Protein AF-A0A7X8FA82-F1 (afdb_monomer_lite)

Structure (mmCIF, N/CA/C/O backbone):
data_AF-A0A7X8FA82-F1
#
_entry.id   AF-A0A7X8FA82-F1
#
loop_
_atom_site.group_PDB
_atom_site.id
_atom_site.type_symbol
_atom_site.label_atom_id
_atom_site.label_alt_id
_atom_site.label_comp_id
_atom_site.label_asym_id
_atom_site.label_entity_id
_atom_site.label_seq_id
_atom_site.pdbx_PDB_ins_code
_atom_site.Cartn_x
_atom_site.Cartn_y
_atom_site.Cartn_z
_atom_site.occupancy
_atom_site.B_iso_or_equiv
_atom_site.auth_seq_id
_atom_site.auth_comp_id
_atom_site.auth_asym_id
_atom_site.auth_atom_id
_atom_site.pdbx_PDB_model_num
ATOM 1 N N . LEU A 1 1 ? 28.775 3.622 -32.176 1.00 48.75 1 LEU A N 1
ATOM 2 C CA . LEU A 1 1 ? 29.156 3.969 -33.562 1.00 48.75 1 LEU A CA 1
ATOM 3 C C . LEU A 1 1 ? 29.472 5.458 -33.613 1.00 48.75 1 LEU A C 1
ATOM 5 O O . LEU A 1 1 ? 28.551 6.258 -33.546 1.00 48.75 1 LEU A O 1
ATOM 9 N N . TYR A 1 2 ? 30.751 5.828 -33.649 1.00 45.38 2 TYR A N 1
ATOM 10 C CA . TYR A 1 2 ? 31.166 7.223 -33.835 1.00 45.38 2 TYR A CA 1
ATOM 11 C C . TYR A 1 2 ? 31.521 7.438 -35.311 1.00 45.38 2 TYR A C 1
ATOM 13 O O . TYR A 1 2 ? 32.189 6.571 -35.879 1.00 45.38 2 TYR A O 1
ATOM 21 N N . PRO A 1 3 ? 31.089 8.543 -35.945 1.00 54.22 3 PRO A N 1
ATOM 22 C CA . PRO A 1 3 ? 31.453 8.823 -37.327 1.00 54.22 3 PRO A CA 1
ATOM 23 C C . PRO A 1 3 ? 32.970 9.007 -37.424 1.00 54.22 3 PRO A C 1
ATOM 25 O O . PRO A 1 3 ? 33.569 9.756 -36.648 1.00 54.22 3 PRO A O 1
ATOM 28 N N . GLN A 1 4 ? 33.609 8.312 -38.365 1.00 56.59 4 GLN A N 1
ATOM 29 C CA . GLN A 1 4 ? 35.044 8.466 -38.571 1.00 56.59 4 GLN A CA 1
ATOM 30 C C . GLN A 1 4 ? 35.339 9.839 -39.186 1.00 56.59 4 GLN A C 1
ATOM 32 O O . GLN A 1 4 ? 35.008 10.105 -40.338 1.00 56.59 4 GLN A O 1
ATOM 37 N N . LEU A 1 5 ? 36.019 10.701 -38.426 1.00 57.78 5 LEU A N 1
ATOM 38 C CA . LEU A 1 5 ? 36.438 12.053 -38.835 1.00 57.78 5 LEU A CA 1
ATOM 39 C C . LEU A 1 5 ? 37.569 12.058 -39.885 1.00 57.78 5 LEU A C 1
ATOM 41 O O . LEU A 1 5 ? 38.124 13.104 -40.205 1.00 57.78 5 LEU A O 1
ATOM 45 N N . ASN A 1 6 ? 37.914 10.903 -40.456 1.00 57.78 6 ASN A N 1
ATOM 46 C CA . ASN A 1 6 ? 39.062 10.725 -41.348 1.00 57.78 6 ASN A CA 1
ATOM 47 C C . ASN A 1 6 ? 38.827 11.240 -42.790 1.00 57.78 6 ASN A C 1
ATOM 49 O O . ASN A 1 6 ? 39.597 10.944 -43.698 1.00 57.78 6 ASN A O 1
ATOM 53 N N . ARG A 1 7 ? 37.735 11.981 -43.029 1.00 57.31 7 ARG A N 1
ATOM 54 C CA . ARG A 1 7 ? 37.360 12.566 -44.332 1.00 57.31 7 ARG A CA 1
ATOM 55 C C . ARG A 1 7 ? 36.976 14.047 -44.228 1.00 57.31 7 ARG A C 1
ATOM 57 O O . ARG A 1 7 ? 36.065 14.512 -44.910 1.00 57.31 7 ARG A O 1
ATOM 64 N N . ILE A 1 8 ? 37.662 14.799 -43.369 1.00 60.53 8 ILE A N 1
ATOM 65 C CA . ILE A 1 8 ? 37.570 16.264 -43.380 1.00 60.53 8 ILE A CA 1
ATOM 66 C C . ILE A 1 8 ? 38.436 16.767 -44.536 1.00 60.53 8 ILE A C 1
ATOM 68 O O . ILE A 1 8 ? 39.656 16.616 -44.521 1.00 60.53 8 ILE A O 1
ATOM 72 N N . THR A 1 9 ? 37.801 17.337 -45.557 1.00 66.56 9 THR A N 1
ATOM 73 C CA . THR A 1 9 ? 38.512 18.042 -46.631 1.00 66.56 9 THR A CA 1
ATOM 74 C C . THR A 1 9 ? 38.664 19.522 -46.264 1.00 66.56 9 THR A C 1
ATOM 76 O O . THR A 1 9 ? 37.904 20.017 -45.429 1.00 66.56 9 THR A O 1
ATOM 79 N N . PRO A 1 10 ? 39.577 20.276 -46.904 1.00 69.88 10 PRO A N 1
ATOM 80 C CA . PRO A 1 10 ? 39.665 21.731 -46.731 1.00 69.88 10 PRO A CA 1
ATOM 81 C C . PRO A 1 10 ? 38.357 22.482 -47.054 1.00 69.88 10 PRO A C 1
ATOM 83 O O . PRO A 1 10 ? 38.207 23.631 -46.657 1.00 69.88 10 PRO A O 1
ATOM 86 N N . MET A 1 11 ? 37.414 21.831 -47.753 1.00 69.44 11 MET A N 1
ATOM 87 C CA . MET A 1 11 ? 36.071 22.334 -48.081 1.00 69.44 11 MET A CA 1
ATOM 88 C C . MET A 1 11 ? 34.982 21.898 -47.080 1.00 69.44 11 MET A C 1
ATOM 90 O O . MET A 1 11 ? 33.813 22.220 -47.269 1.00 69.44 11 MET A O 1
ATOM 94 N N . GLY A 1 12 ? 35.342 21.175 -46.014 1.00 67.25 12 GLY A N 1
ATOM 95 C CA . GLY A 1 12 ? 34.422 20.693 -44.982 1.00 67.25 12 GLY A CA 1
ATOM 96 C C . GLY A 1 12 ? 34.184 19.180 -45.007 1.00 67.25 12 GLY A C 1
ATOM 97 O O . GLY A 1 12 ? 34.879 18.413 -45.685 1.00 67.25 12 GLY A O 1
ATOM 98 N N . ILE A 1 13 ? 33.209 18.746 -44.204 1.00 65.00 13 ILE A N 1
ATOM 99 C CA . ILE A 1 13 ? 32.760 17.352 -44.112 1.00 65.00 13 ILE A CA 1
ATOM 100 C C . ILE A 1 13 ? 31.863 17.075 -45.321 1.00 65.00 13 ILE A C 1
ATOM 102 O O . ILE A 1 13 ? 30.838 17.732 -45.493 1.00 65.00 13 ILE A O 1
ATOM 106 N N . TYR A 1 14 ? 32.234 16.106 -46.158 1.00 61.16 14 TYR A N 1
ATOM 107 C CA . TYR A 1 14 ? 31.375 15.666 -47.256 1.00 61.16 14 TYR A CA 1
ATOM 108 C C . TYR A 1 14 ? 30.154 14.937 -46.676 1.00 61.16 14 TYR A C 1
ATOM 110 O O . TYR A 1 14 ? 30.284 13.832 -46.148 1.00 61.16 14 TYR A O 1
ATOM 118 N N . SER A 1 15 ? 28.978 15.567 -46.734 1.00 60.03 15 SER A N 1
ATOM 119 C CA . SER A 1 15 ? 27.719 14.935 -46.335 1.00 60.03 15 SER A CA 1
ATOM 120 C C . SER A 1 15 ? 27.250 14.023 -47.465 1.00 60.03 15 SER A C 1
ATOM 122 O O . SER A 1 15 ? 26.844 14.505 -48.519 1.00 60.03 15 SER A O 1
ATOM 124 N N . GLY A 1 16 ? 27.332 12.707 -47.269 1.00 65.31 16 GLY A N 1
ATOM 125 C CA . GLY A 1 16 ? 26.707 11.748 -48.178 1.00 65.31 16 GLY A CA 1
ATOM 126 C C . GLY A 1 16 ? 25.191 11.751 -47.988 1.00 65.31 16 GLY A C 1
ATOM 127 O O . GLY A 1 16 ? 24.714 11.660 -46.859 1.00 65.31 16 GLY A O 1
ATOM 128 N N . GLU A 1 17 ? 24.433 11.849 -49.077 1.00 70.56 17 GLU A N 1
ATOM 129 C CA . GLU A 1 17 ? 22.985 11.645 -49.050 1.00 70.56 17 GLU A CA 1
ATOM 130 C C . GLU A 1 17 ? 22.677 10.166 -49.305 1.00 70.56 17 GLU A C 1
ATOM 132 O O . GLU A 1 17 ? 23.078 9.598 -50.322 1.00 70.56 17 GLU A O 1
ATOM 137 N N . HIS A 1 18 ? 21.964 9.532 -48.374 1.00 78.56 18 HIS A N 1
ATOM 138 C CA . HIS A 1 18 ? 21.494 8.157 -48.512 1.00 78.56 18 HIS A CA 1
ATOM 139 C C . HIS A 1 18 ? 19.967 8.137 -48.488 1.00 78.56 18 HIS A C 1
ATOM 141 O O . HIS A 1 18 ? 19.346 8.518 -47.496 1.00 78.56 18 HIS A O 1
ATOM 147 N N . PHE A 1 19 ? 19.359 7.670 -49.577 1.00 83.31 19 PHE A N 1
ATOM 148 C CA . PHE A 1 19 ? 17.916 7.469 -49.653 1.00 83.31 19 PHE A CA 1
ATOM 149 C C . PHE A 1 19 ? 17.560 6.104 -49.063 1.00 83.31 19 PHE A C 1
ATOM 151 O O . PHE A 1 19 ? 17.996 5.071 -49.569 1.00 83.31 19 PHE A O 1
ATOM 158 N N . LEU A 1 20 ? 16.764 6.102 -47.995 1.00 86.56 20 LEU A N 1
ATOM 159 C CA . LEU A 1 20 ? 16.257 4.894 -47.346 1.00 86.56 20 LEU A CA 1
ATOM 160 C C . LEU A 1 20 ? 14.732 4.891 -47.367 1.00 86.56 20 LEU A C 1
ATOM 162 O O . LEU A 1 20 ? 14.089 5.933 -47.225 1.00 86.56 20 LEU A O 1
ATOM 166 N N . GLN A 1 21 ? 14.150 3.705 -47.511 1.00 88.81 21 GLN A N 1
ATOM 167 C CA . GLN A 1 21 ? 12.708 3.531 -47.418 1.00 88.81 21 GLN A CA 1
ATOM 168 C C . GLN A 1 21 ? 12.287 3.397 -45.951 1.00 88.81 21 GLN A C 1
ATOM 170 O O . GLN A 1 21 ? 12.788 2.542 -45.222 1.00 88.81 21 GLN A O 1
ATOM 175 N N . VAL A 1 22 ? 11.323 4.212 -45.522 1.00 90.12 22 VAL A N 1
ATOM 176 C CA . VAL A 1 22 ? 10.730 4.103 -44.183 1.00 90.12 22 VAL A CA 1
ATOM 177 C C . VAL A 1 22 ? 9.756 2.925 -44.164 1.00 90.12 22 VAL A C 1
ATOM 179 O O . VAL A 1 22 ? 8.731 2.954 -44.841 1.00 90.12 22 VAL A O 1
ATOM 182 N N . VAL A 1 23 ? 10.079 1.888 -43.387 1.00 91.56 23 VAL A N 1
ATOM 183 C CA . VAL A 1 23 ? 9.251 0.670 -43.258 1.00 91.56 23 VAL A CA 1
ATOM 184 C C . VAL A 1 23 ? 8.261 0.769 -42.090 1.00 91.56 23 VAL A C 1
ATOM 186 O O . VAL A 1 23 ? 7.207 0.140 -42.109 1.00 91.56 23 VAL A O 1
ATOM 189 N N . GLY A 1 24 ? 8.564 1.581 -41.075 1.00 89.56 24 GLY A N 1
ATOM 190 C CA . GLY A 1 24 ? 7.706 1.750 -39.908 1.00 89.56 24 GLY A CA 1
ATOM 191 C C . GLY A 1 24 ? 8.182 2.862 -38.982 1.00 89.56 24 GLY A C 1
ATOM 192 O O . GLY A 1 24 ? 9.284 3.386 -39.133 1.00 89.56 24 GLY A O 1
ATOM 193 N N . ILE A 1 25 ? 7.330 3.215 -38.021 1.00 87.00 25 ILE A N 1
ATOM 194 C CA . ILE A 1 25 ? 7.621 4.214 -36.992 1.00 87.00 25 ILE A CA 1
ATOM 195 C C . ILE A 1 25 ? 7.688 3.489 -35.650 1.00 87.00 25 ILE A C 1
ATOM 197 O O . ILE A 1 25 ? 6.717 2.859 -35.232 1.00 87.00 25 ILE A O 1
ATOM 201 N N . TYR A 1 26 ? 8.836 3.585 -34.985 1.00 83.06 26 TYR A N 1
ATOM 202 C CA . TYR A 1 26 ? 9.029 3.093 -33.626 1.00 83.06 26 TYR A CA 1
ATOM 203 C C . TYR A 1 26 ? 8.730 4.209 -32.622 1.00 83.06 26 TYR A C 1
ATOM 205 O O . TYR A 1 26 ? 9.095 5.362 -32.844 1.00 83.06 26 TYR A O 1
ATOM 213 N N . ARG A 1 27 ? 8.054 3.863 -31.526 1.00 77.25 27 ARG A N 1
ATOM 214 C CA . ARG A 1 27 ? 7.837 4.752 -30.383 1.00 77.25 27 ARG A CA 1
ATOM 215 C C . ARG A 1 27 ? 8.161 3.988 -29.114 1.00 77.25 27 ARG A C 1
ATOM 217 O O . ARG A 1 27 ? 7.473 3.020 -28.794 1.00 77.25 27 ARG A O 1
ATOM 224 N N . SER A 1 28 ? 9.199 4.420 -28.408 1.00 69.31 28 SER A N 1
ATOM 225 C CA . SER A 1 28 ? 9.523 3.909 -27.075 1.00 69.31 28 SER A CA 1
ATOM 226 C C . SER A 1 28 ? 8.665 4.555 -25.987 1.00 69.31 28 SER A C 1
ATOM 228 O O . SER A 1 28 ? 8.565 4.012 -24.889 1.00 69.31 28 SER A O 1
ATOM 230 N N . GLY A 1 29 ? 8.051 5.710 -26.279 1.00 63.94 29 GLY A N 1
ATOM 231 C CA . GLY A 1 29 ? 7.353 6.526 -25.283 1.00 63.94 29 GLY A CA 1
ATOM 232 C C . GLY A 1 29 ? 8.292 7.432 -24.483 1.00 63.94 29 GLY A C 1
ATOM 233 O O . GLY A 1 29 ? 7.825 8.189 -23.635 1.00 63.94 29 GLY A O 1
ATOM 234 N N . PHE A 1 30 ? 9.601 7.398 -24.766 1.00 65.81 30 PHE A N 1
ATOM 235 C CA . PHE A 1 30 ? 10.557 8.363 -24.243 1.00 65.81 30 PHE A CA 1
ATOM 236 C C . PHE A 1 30 ? 11.007 9.320 -25.331 1.00 65.81 30 PHE A C 1
ATOM 238 O O . PHE A 1 30 ? 11.733 8.943 -26.250 1.00 65.81 30 PHE A O 1
ATOM 245 N N . TYR A 1 31 ? 10.613 10.580 -25.186 1.00 66.50 31 TYR A N 1
ATOM 246 C CA . TYR A 1 31 ? 10.895 11.610 -26.175 1.00 66.50 31 TYR A CA 1
ATOM 247 C C . TYR A 1 31 ? 12.392 11.767 -26.479 1.00 66.50 31 TYR A C 1
ATOM 249 O O . TYR A 1 31 ? 12.757 11.928 -27.642 1.00 66.50 31 TYR A O 1
ATOM 257 N N . GLU A 1 32 ? 13.273 11.678 -25.476 1.00 68.50 32 GLU A N 1
ATOM 258 C CA . GLU A 1 32 ? 14.714 11.827 -25.728 1.00 68.50 32 GLU A CA 1
ATOM 259 C C . GLU A 1 32 ? 15.294 10.653 -26.534 1.00 68.50 32 GLU A C 1
ATOM 261 O O . GLU A 1 32 ? 16.175 10.881 -27.362 1.00 68.50 32 GLU A O 1
ATOM 266 N N . TYR A 1 33 ? 14.779 9.425 -26.361 1.00 70.50 33 TYR A N 1
ATOM 267 C CA . TYR A 1 33 ? 15.170 8.288 -27.207 1.00 70.50 33 TYR A CA 1
ATOM 268 C C . TYR A 1 33 ? 14.541 8.414 -28.601 1.00 70.50 33 TYR A C 1
ATOM 270 O O . TYR A 1 33 ? 15.242 8.286 -29.601 1.00 70.50 33 TYR A O 1
ATOM 278 N N . ASP A 1 34 ? 13.247 8.729 -28.689 1.00 78.19 34 ASP A N 1
ATOM 279 C CA . ASP A 1 34 ? 12.510 8.755 -29.960 1.00 78.19 34 ASP A CA 1
ATOM 280 C C . ASP A 1 34 ? 12.964 9.893 -30.894 1.00 78.19 34 ASP A C 1
ATOM 282 O O . ASP A 1 34 ? 12.873 9.760 -32.113 1.00 78.19 34 ASP A O 1
ATOM 286 N N . ARG A 1 35 ? 13.491 11.006 -30.360 1.00 80.38 35 ARG A N 1
ATOM 287 C CA . ARG A 1 35 ? 13.935 12.155 -31.173 1.00 80.38 35 ARG A CA 1
ATOM 288 C C . ARG A 1 35 ? 15.213 11.889 -31.971 1.00 80.38 35 ARG A C 1
ATOM 290 O O . ARG A 1 35 ? 15.415 12.520 -33.005 1.00 80.38 35 ARG A O 1
ATOM 297 N N . GLY A 1 36 ? 16.091 11.018 -31.474 1.00 80.19 36 GLY A N 1
ATOM 298 C CA . GLY A 1 36 ? 17.427 10.798 -32.041 1.00 80.19 36 GLY A CA 1
ATOM 299 C C . GLY A 1 36 ? 17.678 9.390 -32.576 1.00 80.19 36 GLY A C 1
ATOM 300 O O . GLY A 1 36 ? 18.763 9.133 -33.097 1.00 80.19 36 GLY A O 1
ATOM 301 N N . LEU A 1 37 ? 16.722 8.470 -32.432 1.00 83.69 37 LEU A N 1
ATOM 302 C CA . LEU A 1 37 ? 16.923 7.063 -32.758 1.00 83.69 37 LEU A CA 1
ATOM 303 C C . LEU A 1 37 ? 16.438 6.732 -34.172 1.00 83.69 37 LEU A C 1
ATOM 305 O O . LEU A 1 37 ? 15.267 6.890 -34.506 1.00 83.69 37 LEU A O 1
ATOM 309 N N . ILE A 1 38 ? 17.345 6.184 -34.978 1.00 86.00 38 ILE A N 1
ATOM 310 C CA . ILE A 1 38 ? 17.036 5.563 -36.267 1.00 86.00 38 ILE A CA 1
ATOM 311 C C . ILE A 1 38 ? 17.404 4.086 -36.154 1.00 86.00 38 ILE A C 1
ATOM 313 O O . ILE A 1 38 ? 18.526 3.749 -35.779 1.00 86.00 38 ILE A O 1
ATOM 317 N N . ILE A 1 39 ? 16.457 3.204 -36.474 1.00 87.44 39 ILE A N 1
ATOM 318 C CA . ILE A 1 39 ? 16.656 1.752 -36.461 1.00 87.44 39 ILE A CA 1
ATOM 319 C C . ILE A 1 39 ? 16.646 1.270 -37.908 1.00 87.44 39 ILE A C 1
ATOM 321 O O . ILE A 1 39 ? 15.698 1.528 -38.647 1.00 87.44 39 ILE A O 1
ATOM 325 N N . GLY A 1 40 ? 17.702 0.572 -38.309 1.00 88.12 40 GLY A N 1
ATOM 326 C CA . GLY A 1 40 ? 17.866 0.048 -39.660 1.00 88.12 40 GLY A CA 1
ATOM 327 C C . GLY A 1 40 ? 18.637 -1.263 -39.657 1.00 88.12 40 GLY A C 1
ATOM 328 O O . GLY A 1 40 ? 18.976 -1.802 -38.600 1.00 88.12 40 GLY A O 1
ATOM 329 N N . THR A 1 41 ? 18.917 -1.789 -40.846 1.00 88.19 41 THR A N 1
ATOM 330 C CA . THR A 1 41 ? 19.759 -2.980 -40.958 1.00 88.19 41 THR A CA 1
ATOM 331 C C . THR A 1 41 ? 21.215 -2.637 -40.646 1.00 88.19 41 THR A C 1
ATOM 333 O O . THR A 1 41 ? 21.668 -1.505 -40.830 1.00 88.19 41 THR A O 1
ATOM 336 N N . LEU A 1 42 ? 21.977 -3.633 -40.188 1.00 84.62 42 LEU A N 1
ATOM 337 C CA . LEU A 1 42 ? 23.406 -3.465 -39.922 1.00 84.62 42 LEU A CA 1
ATOM 338 C C . LEU A 1 42 ? 24.171 -3.035 -41.183 1.00 84.62 42 LEU A C 1
ATOM 340 O O . LEU A 1 42 ? 25.103 -2.238 -41.098 1.00 84.62 42 LEU A O 1
ATOM 344 N N . THR A 1 43 ? 23.754 -3.538 -42.346 1.00 84.06 43 THR A N 1
ATOM 345 C CA . THR A 1 43 ? 24.333 -3.195 -43.647 1.00 84.06 43 THR A CA 1
ATOM 346 C C . THR A 1 43 ? 24.127 -1.717 -43.972 1.00 84.06 43 THR A C 1
ATOM 348 O O . THR A 1 43 ? 25.089 -1.028 -44.308 1.00 84.06 43 THR A O 1
ATOM 351 N N . ASP A 1 44 ? 22.907 -1.201 -43.796 1.00 86.44 44 ASP A N 1
ATOM 352 C CA . ASP A 1 44 ? 22.604 0.215 -44.043 1.00 86.44 44 ASP A CA 1
ATOM 353 C C . ASP A 1 44 ? 23.354 1.119 -43.062 1.00 86.44 44 ASP A C 1
ATOM 355 O O . ASP A 1 44 ? 23.966 2.107 -43.465 1.00 86.44 44 ASP A O 1
ATOM 359 N N . ALA A 1 45 ? 23.387 0.745 -41.779 1.00 84.00 45 ALA A N 1
ATOM 360 C CA . ALA A 1 45 ? 24.117 1.489 -40.757 1.00 84.00 45 ALA A CA 1
ATOM 361 C C . ALA A 1 45 ? 25.621 1.573 -41.071 1.00 84.00 45 ALA A C 1
ATOM 363 O O . ALA A 1 45 ? 26.215 2.643 -40.936 1.00 84.00 45 ALA A O 1
ATOM 364 N N . ARG A 1 46 ? 26.241 0.478 -41.535 1.00 82.25 46 ARG A N 1
ATOM 365 C CA . ARG A 1 46 ? 27.657 0.462 -41.951 1.00 82.25 46 ARG A CA 1
ATOM 366 C C . ARG A 1 46 ? 27.923 1.384 -43.136 1.00 82.25 46 ARG A C 1
ATOM 368 O O . ARG A 1 46 ? 28.918 2.108 -43.110 1.00 82.25 46 ARG A O 1
ATOM 375 N N . ASN A 1 47 ? 27.029 1.388 -44.126 1.00 81.19 47 ASN A N 1
ATOM 376 C CA . ASN A 1 47 ? 27.144 2.246 -45.305 1.00 81.19 47 ASN A CA 1
ATOM 377 C C . ASN A 1 47 ? 27.056 3.733 -44.934 1.00 81.19 47 ASN A C 1
ATOM 379 O O . ASN A 1 47 ? 27.898 4.512 -45.369 1.00 81.19 47 ASN A O 1
ATOM 383 N N . ILE A 1 48 ? 26.093 4.110 -44.085 1.00 80.69 48 ILE A N 1
ATOM 384 C CA . ILE A 1 48 ? 25.882 5.502 -43.646 1.00 80.69 48 ILE A CA 1
ATOM 385 C C . ILE A 1 48 ? 27.044 6.007 -42.782 1.00 80.69 48 ILE A C 1
ATOM 387 O O . ILE A 1 48 ? 27.450 7.162 -42.880 1.00 80.69 48 ILE A O 1
ATOM 391 N N . LEU A 1 49 ? 27.575 5.149 -41.908 1.00 77.31 49 LEU A N 1
ATOM 392 C CA . LEU A 1 49 ? 28.617 5.515 -40.942 1.00 77.31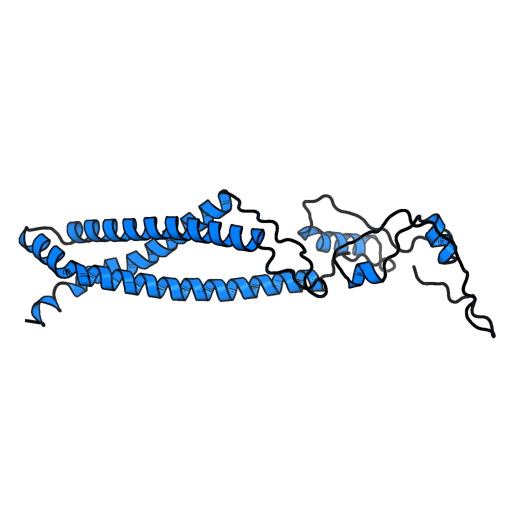 49 LEU A CA 1
ATOM 393 C C . LEU A 1 49 ? 30.035 5.271 -41.467 1.00 77.31 49 LEU A C 1
ATOM 395 O O . LEU A 1 49 ? 30.996 5.457 -40.717 1.00 77.31 49 LEU A O 1
ATOM 399 N N . PHE A 1 50 ? 30.171 4.839 -42.726 1.00 75.56 50 PHE A N 1
ATOM 400 C CA . PHE A 1 50 ? 31.442 4.536 -43.390 1.00 75.56 50 PHE A CA 1
ATOM 401 C C . PHE A 1 50 ? 32.386 3.689 -42.517 1.00 75.56 50 PHE A C 1
ATOM 403 O O . PHE A 1 50 ? 33.576 3.977 -42.399 1.00 75.56 50 PHE A O 1
ATOM 410 N N . THR A 1 51 ? 31.840 2.674 -41.843 1.00 70.12 51 THR A N 1
ATOM 411 C CA . THR A 1 51 ? 32.575 1.835 -40.883 1.00 70.12 51 THR A CA 1
ATOM 412 C C . THR A 1 51 ? 32.845 0.449 -41.478 1.00 70.12 51 THR A C 1
ATOM 414 O O . THR A 1 51 ? 31.995 -0.104 -42.170 1.00 70.12 51 THR A O 1
ATOM 417 N N . ASN A 1 52 ? 34.028 -0.114 -41.199 1.00 71.31 52 ASN A N 1
ATOM 418 C CA . ASN A 1 52 ? 34.414 -1.480 -41.595 1.00 71.31 52 ASN A CA 1
ATOM 419 C C . ASN A 1 52 ? 33.590 -2.551 -40.838 1.00 71.31 52 ASN A C 1
ATOM 421 O O . ASN A 1 52 ? 32.751 -2.214 -40.008 1.00 71.31 52 ASN A O 1
ATOM 425 N N . ASP A 1 53 ? 33.855 -3.845 -41.061 1.00 73.00 53 ASP A N 1
ATOM 426 C CA . ASP A 1 53 ? 33.174 -4.999 -40.423 1.00 73.00 53 ASP A CA 1
ATOM 427 C C . ASP A 1 53 ? 33.354 -5.132 -38.885 1.00 73.00 53 ASP A C 1
ATOM 429 O O . ASP A 1 53 ? 33.223 -6.212 -38.310 1.00 73.00 53 ASP A O 1
ATOM 433 N N . LEU A 1 54 ? 33.626 -4.031 -38.186 1.00 72.81 54 LEU A N 1
ATOM 434 C CA . LEU A 1 54 ? 33.759 -3.956 -36.736 1.00 72.81 54 LEU A CA 1
ATOM 435 C C . LEU A 1 54 ? 32.409 -3.644 -36.072 1.00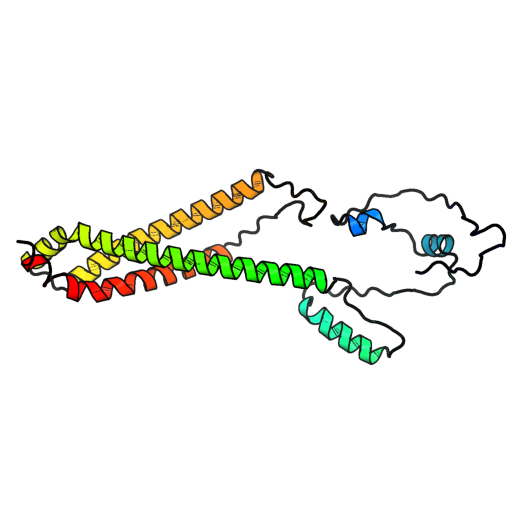 72.81 54 LEU A C 1
ATOM 437 O O . LEU A 1 54 ? 31.606 -2.851 -36.568 1.00 72.81 54 LEU A O 1
ATOM 441 N N . TYR A 1 55 ? 32.176 -4.246 -34.907 1.00 77.19 55 TYR A N 1
ATOM 442 C CA . TYR A 1 55 ? 30.990 -4.014 -34.083 1.00 77.19 55 TYR A CA 1
ATOM 443 C C . TYR A 1 55 ? 31.321 -3.018 -32.967 1.00 77.19 55 TYR A C 1
ATOM 445 O O . TYR A 1 55 ? 32.366 -3.124 -32.335 1.00 77.19 55 TYR A O 1
ATOM 453 N N . SER A 1 56 ? 30.439 -2.044 -32.719 1.00 77.00 56 SER A N 1
ATOM 454 C CA . SER A 1 56 ? 30.637 -1.067 -31.632 1.00 77.00 56 SER A CA 1
ATOM 455 C C . SER A 1 56 ? 30.195 -1.582 -30.263 1.00 77.00 56 SER A C 1
ATOM 457 O O . SER A 1 56 ? 30.800 -1.232 -29.258 1.00 77.00 56 SER A O 1
ATOM 459 N N . SER A 1 57 ? 29.111 -2.353 -30.214 1.00 78.00 57 SER A N 1
ATOM 460 C CA . SER A 1 57 ? 28.531 -2.867 -28.977 1.00 78.00 57 SER A CA 1
ATOM 461 C C . SER A 1 57 ? 27.773 -4.159 -29.254 1.00 78.00 57 SER A C 1
ATOM 463 O O . SER A 1 57 ? 27.277 -4.382 -30.361 1.00 78.00 57 SER A O 1
ATOM 465 N N . VAL A 1 58 ? 27.693 -5.011 -28.236 1.00 81.38 58 VAL A N 1
ATOM 466 C CA . VAL A 1 58 ? 26.868 -6.219 -28.235 1.00 81.38 58 VAL A CA 1
ATOM 467 C C . VAL A 1 58 ? 25.890 -6.088 -27.081 1.00 81.38 58 VAL A C 1
ATOM 469 O O . VAL A 1 58 ? 26.298 -5.951 -25.929 1.00 81.38 58 VAL A O 1
ATOM 472 N N . GLU A 1 59 ? 24.599 -6.119 -27.390 1.00 83.12 59 GLU A N 1
ATOM 473 C CA . GLU A 1 59 ? 23.551 -6.092 -26.376 1.00 83.12 59 GLU A CA 1
ATOM 474 C C . GLU A 1 59 ? 23.122 -7.515 -26.032 1.00 83.12 59 GLU A C 1
ATOM 476 O O . GLU A 1 59 ? 22.699 -8.288 -26.893 1.00 83.12 59 GLU A O 1
ATOM 481 N N . VAL A 1 60 ? 23.219 -7.862 -24.750 1.00 80.06 60 VAL A N 1
ATOM 482 C CA . VAL A 1 60 ? 22.780 -9.158 -24.235 1.00 80.06 60 VAL A CA 1
ATOM 483 C C . VAL A 1 60 ? 21.509 -8.951 -23.430 1.00 80.06 60 VAL A C 1
ATOM 485 O O . VAL A 1 60 ? 21.512 -8.338 -22.364 1.00 80.06 60 VAL A O 1
ATOM 488 N N . ARG A 1 61 ? 20.401 -9.494 -23.935 1.00 80.38 61 ARG A N 1
ATOM 489 C CA . ARG A 1 61 ? 19.119 -9.462 -23.234 1.00 80.38 61 ARG A CA 1
ATOM 490 C C . ARG A 1 61 ? 18.995 -10.664 -22.302 1.00 80.38 61 ARG A C 1
ATOM 492 O O . ARG A 1 61 ? 18.970 -11.807 -22.754 1.00 80.38 61 ARG A O 1
ATOM 499 N N . LEU A 1 62 ? 18.856 -10.406 -21.005 1.00 77.06 62 LEU A N 1
ATOM 500 C CA . LEU A 1 62 ? 18.559 -11.449 -20.022 1.00 77.06 62 LEU A CA 1
ATOM 501 C C . LEU A 1 62 ? 17.097 -11.914 -20.137 1.00 77.06 62 LEU A C 1
ATOM 503 O O . LEU A 1 62 ? 16.199 -11.130 -20.457 1.00 77.06 62 LEU A O 1
ATOM 507 N N . LYS A 1 63 ? 16.843 -13.196 -19.848 1.00 79.44 63 LYS A N 1
ATOM 508 C CA . LYS A 1 63 ? 15.475 -13.716 -19.686 1.00 79.44 63 LYS A CA 1
ATOM 509 C C . LYS A 1 63 ? 14.838 -13.133 -18.414 1.00 79.44 63 LYS A C 1
ATOM 511 O O . LYS A 1 63 ? 15.515 -12.902 -17.420 1.00 79.44 63 LYS A O 1
ATOM 516 N N . SER A 1 64 ? 13.525 -12.909 -18.480 1.00 61.22 64 SER A N 1
ATOM 517 C CA . SER A 1 64 ? 12.718 -11.929 -17.725 1.00 61.22 64 SER A CA 1
ATOM 518 C C . SER A 1 64 ? 12.768 -11.904 -16.180 1.00 61.22 64 SER A C 1
ATOM 520 O O . SER A 1 64 ? 12.111 -11.045 -15.601 1.00 61.22 64 SER A O 1
ATOM 522 N N . ASN A 1 65 ? 13.515 -12.771 -15.491 1.00 63.47 65 ASN A N 1
ATOM 523 C CA . ASN A 1 65 ? 13.435 -12.906 -14.025 1.00 63.47 65 ASN A CA 1
ATOM 524 C C . ASN A 1 65 ? 14.670 -12.415 -13.248 1.00 63.47 65 ASN A C 1
ATOM 526 O O . ASN A 1 65 ? 14.702 -12.561 -12.032 1.00 63.47 65 ASN A O 1
ATOM 530 N N . SER A 1 66 ? 15.664 -11.821 -13.912 1.00 64.38 66 SER A N 1
ATOM 531 C CA . SER A 1 66 ? 16.967 -11.515 -13.294 1.00 64.38 66 SER A CA 1
ATOM 532 C C . SER A 1 66 ? 17.367 -10.042 -13.427 1.00 64.38 66 SER A C 1
ATOM 534 O O . SER A 1 66 ? 18.524 -9.737 -13.693 1.00 64.38 66 SER A O 1
ATOM 536 N N . ILE A 1 67 ? 16.413 -9.110 -13.287 1.00 65.75 67 ILE A N 1
ATOM 537 C CA . ILE A 1 67 ? 16.685 -7.660 -13.392 1.00 65.75 67 ILE A CA 1
ATOM 538 C C . ILE A 1 67 ? 17.626 -7.197 -12.269 1.00 65.75 67 ILE A C 1
ATOM 540 O O . ILE A 1 67 ? 18.538 -6.410 -12.509 1.00 65.75 67 ILE A O 1
ATOM 544 N N . GLU A 1 68 ? 17.444 -7.720 -11.056 1.00 67.50 68 GLU A N 1
ATOM 545 C CA . GLU A 1 68 ? 18.290 -7.396 -9.898 1.00 67.50 68 GLU A CA 1
ATOM 546 C C . GLU A 1 68 ? 19.723 -7.928 -10.061 1.00 67.50 68 GLU A C 1
ATOM 548 O O . GLU A 1 68 ? 20.680 -7.309 -9.593 1.00 67.50 68 GLU A O 1
ATOM 553 N N . ASP A 1 69 ? 19.892 -9.018 -10.814 1.00 72.00 69 ASP A N 1
ATOM 554 C CA . ASP A 1 69 ? 21.198 -9.617 -11.084 1.00 72.00 69 ASP A CA 1
ATOM 555 C C . ASP A 1 69 ? 21.964 -8.913 -12.209 1.00 72.00 69 ASP A C 1
ATOM 557 O O . ASP A 1 69 ? 23.157 -9.170 -12.367 1.00 72.00 69 ASP A O 1
ATOM 561 N N . VAL A 1 70 ? 21.332 -8.015 -12.981 1.00 75.56 70 VAL A N 1
ATOM 562 C CA . VAL A 1 70 ? 21.969 -7.345 -14.133 1.00 75.56 70 VAL A CA 1
ATOM 563 C C . VAL A 1 70 ? 23.261 -6.655 -13.707 1.00 75.56 70 VAL A C 1
ATOM 565 O O . VAL A 1 70 ? 24.287 -6.828 -14.356 1.00 75.56 70 VAL A O 1
ATOM 568 N N . SER A 1 71 ? 23.241 -5.912 -12.598 1.00 74.75 71 SER A N 1
ATOM 569 C CA . SER A 1 71 ? 24.417 -5.188 -12.101 1.00 74.75 71 SER A CA 1
ATOM 570 C C . SER A 1 71 ? 25.536 -6.136 -11.663 1.00 74.75 71 SER A C 1
ATOM 572 O O . SER A 1 71 ? 26.714 -5.871 -11.902 1.00 74.75 71 SER A O 1
ATOM 574 N N . LYS A 1 72 ? 25.175 -7.271 -11.053 1.00 78.88 72 LYS A N 1
ATOM 575 C CA . LYS A 1 72 ? 26.126 -8.291 -10.597 1.00 78.88 72 LYS A CA 1
ATOM 576 C C . LYS A 1 72 ? 26.751 -9.035 -11.775 1.00 78.88 72 LYS A C 1
ATOM 578 O O . LYS A 1 72 ? 27.962 -9.241 -11.794 1.00 78.88 72 LYS A O 1
ATOM 583 N N . LEU A 1 73 ? 25.939 -9.397 -12.764 1.00 79.50 73 LEU A N 1
ATOM 584 C CA . LEU A 1 73 ? 26.386 -10.027 -14.002 1.00 79.50 73 LEU A CA 1
ATOM 585 C C . LEU A 1 73 ? 27.250 -9.067 -14.818 1.00 79.50 73 LEU A C 1
ATOM 587 O O . LEU A 1 73 ? 28.316 -9.466 -15.268 1.00 79.50 73 LEU A O 1
ATOM 591 N N . ALA A 1 74 ? 26.854 -7.799 -14.948 1.00 78.75 74 ALA A N 1
ATOM 592 C CA . ALA A 1 74 ? 27.650 -6.779 -15.628 1.00 78.75 74 ALA A CA 1
ATOM 593 C C . ALA A 1 74 ? 29.048 -6.658 -15.008 1.00 78.75 74 ALA A C 1
ATOM 595 O O . ALA A 1 74 ? 30.042 -6.662 -15.729 1.00 78.75 74 ALA A O 1
ATOM 596 N N . TYR A 1 75 ? 29.131 -6.656 -13.673 1.00 81.50 75 TYR A N 1
ATOM 597 C CA . TYR A 1 75 ? 30.409 -6.669 -12.967 1.00 81.50 75 TYR A CA 1
ATOM 598 C C . TYR A 1 75 ? 31.221 -7.946 -13.245 1.00 81.50 75 TYR A C 1
ATOM 600 O O . TYR A 1 75 ? 32.393 -7.862 -13.604 1.00 81.50 75 TYR A O 1
ATOM 608 N N . GLN A 1 76 ? 30.609 -9.130 -13.154 1.00 83.00 76 GLN A N 1
ATOM 609 C CA . GLN A 1 76 ? 31.295 -10.399 -13.442 1.00 83.00 76 GLN A CA 1
ATOM 610 C C . GLN A 1 76 ? 31.829 -10.474 -14.878 1.00 83.00 76 GLN A C 1
ATOM 612 O O . GLN A 1 76 ? 32.973 -10.874 -15.086 1.00 83.00 76 GLN A O 1
ATOM 617 N N . TYR A 1 77 ? 31.034 -10.052 -15.860 1.00 82.12 77 TYR A N 1
ATOM 618 C CA . TYR A 1 77 ? 31.460 -10.002 -17.255 1.00 82.12 77 TYR A CA 1
ATOM 619 C C . TYR A 1 77 ? 32.550 -8.948 -17.471 1.00 82.12 77 TYR A C 1
ATOM 621 O O . TYR A 1 77 ? 33.526 -9.242 -18.151 1.00 82.12 77 TYR A O 1
ATOM 629 N N . SER A 1 78 ? 32.466 -7.777 -16.831 1.00 81.75 78 SER A N 1
ATOM 630 C CA . SER A 1 78 ? 33.539 -6.772 -16.908 1.00 81.75 78 SER A CA 1
ATOM 631 C C . SER A 1 78 ? 34.889 -7.310 -16.415 1.00 81.75 78 SER A C 1
ATOM 633 O O . SER A 1 78 ? 35.922 -7.010 -17.004 1.00 81.75 78 SER A O 1
ATOM 635 N N . LEU A 1 79 ? 34.886 -8.176 -15.393 1.00 82.50 79 LEU A N 1
ATOM 636 C CA . LEU A 1 79 ? 36.103 -8.806 -14.876 1.00 82.50 79 LEU A CA 1
ATOM 637 C C . LEU A 1 79 ? 36.680 -9.858 -15.843 1.00 82.50 79 LEU A C 1
ATOM 639 O O . LEU A 1 79 ? 37.894 -10.003 -15.936 1.00 82.50 79 LEU A O 1
ATOM 643 N N . LEU A 1 80 ? 35.816 -10.585 -16.560 1.00 83.31 80 LEU A N 1
ATOM 644 C CA . LEU A 1 80 ? 36.198 -11.639 -17.511 1.00 83.31 80 LEU A CA 1
ATOM 645 C C . LEU A 1 80 ? 36.685 -11.093 -18.861 1.00 83.31 80 LEU A C 1
ATOM 647 O O . LEU A 1 80 ? 37.567 -11.686 -19.474 1.00 83.31 80 LEU A O 1
ATOM 651 N N . LEU A 1 81 ? 36.092 -9.995 -19.336 1.00 81.81 81 LEU A N 1
ATOM 652 C CA . LEU A 1 81 ? 36.358 -9.407 -20.656 1.00 81.81 81 LEU A CA 1
ATOM 653 C C . LEU A 1 81 ? 37.548 -8.429 -20.665 1.00 81.81 81 LEU A C 1
ATOM 655 O O . LEU A 1 81 ? 38.021 -8.060 -21.737 1.00 81.81 81 LEU A O 1
ATOM 659 N N . GLY A 1 82 ? 38.070 -8.058 -19.491 1.00 78.31 82 GLY A N 1
ATOM 660 C CA . GLY A 1 82 ? 39.234 -7.183 -19.351 1.00 78.31 82 GLY A CA 1
ATOM 661 C C . GLY A 1 82 ? 38.919 -5.684 -19.504 1.00 78.31 82 GLY A C 1
ATOM 662 O O . GLY A 1 82 ? 37.784 -5.300 -19.776 1.00 78.31 82 GLY A O 1
ATOM 663 N N . PRO A 1 83 ? 39.924 -4.805 -19.318 1.00 72.94 83 PRO A N 1
ATOM 664 C CA . PRO A 1 83 ? 39.734 -3.351 -19.245 1.00 72.94 83 PRO A CA 1
ATOM 665 C C . PRO A 1 83 ? 39.400 -2.674 -20.585 1.00 72.94 83 PRO A C 1
ATOM 667 O O . PRO A 1 83 ? 39.017 -1.507 -20.589 1.00 72.94 83 PRO A O 1
ATOM 670 N N . GLU A 1 84 ? 39.542 -3.373 -21.715 1.00 71.56 84 GLU A N 1
ATOM 671 C CA . GLU A 1 84 ? 39.246 -2.829 -23.050 1.00 71.56 84 GLU A CA 1
ATOM 672 C C . GLU A 1 84 ? 37.742 -2.778 -23.361 1.00 71.56 84 GLU A C 1
ATOM 674 O O . GLU A 1 84 ? 37.316 -2.022 -24.235 1.00 71.56 84 GLU A O 1
ATOM 679 N N . LEU A 1 85 ? 36.925 -3.559 -22.646 1.00 70.19 85 LEU A N 1
ATOM 680 C CA . LEU A 1 85 ? 35.490 -3.683 -22.888 1.00 70.19 85 LEU A CA 1
ATOM 681 C C . LEU A 1 85 ? 34.695 -3.206 -21.673 1.00 70.19 85 LEU A C 1
ATOM 683 O O . LEU A 1 85 ? 34.788 -3.754 -20.576 1.00 70.19 85 LEU A O 1
ATOM 687 N N . THR A 1 86 ? 33.862 -2.186 -21.875 1.00 71.75 86 THR A N 1
ATOM 688 C CA . THR A 1 86 ? 32.986 -1.654 -20.832 1.00 71.75 86 THR A CA 1
ATOM 689 C C 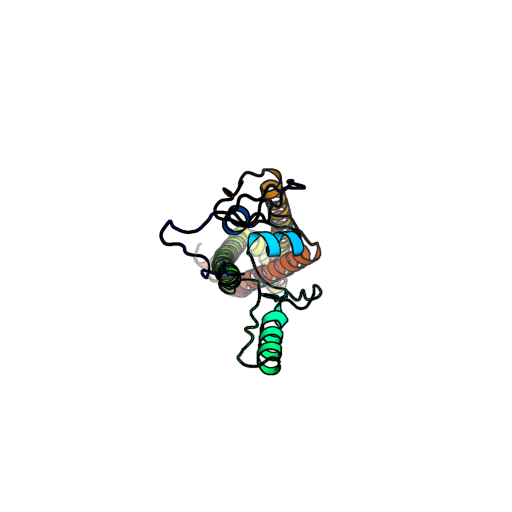. THR A 1 86 ? 31.635 -2.357 -20.864 1.00 71.75 86 THR A C 1
ATOM 691 O O . THR A 1 86 ? 30.826 -2.181 -21.773 1.00 71.75 86 THR A O 1
ATOM 694 N N . VAL A 1 87 ? 31.369 -3.162 -19.837 1.00 76.62 87 VAL A N 1
ATOM 695 C CA . VAL A 1 87 ? 30.053 -3.770 -19.625 1.00 76.62 87 VAL A CA 1
ATOM 696 C C . VAL A 1 87 ? 29.249 -2.858 -18.707 1.00 76.62 87 VAL A C 1
ATOM 698 O O . VAL A 1 87 ? 29.611 -2.666 -17.547 1.00 76.62 87 VAL A O 1
ATOM 701 N N . TYR A 1 88 ? 28.157 -2.292 -19.215 1.00 71.06 88 TYR A N 1
ATOM 702 C CA . TYR A 1 88 ? 27.249 -1.458 -18.432 1.00 71.06 88 TYR A CA 1
ATOM 703 C C . TYR A 1 88 ? 25.793 -1.892 -18.642 1.00 71.06 88 TYR A C 1
ATOM 705 O O . TYR A 1 88 ? 25.426 -2.328 -19.735 1.00 71.06 88 TYR A O 1
ATOM 713 N N . PRO A 1 89 ? 24.944 -1.801 -17.604 1.00 69.88 89 PRO A N 1
ATOM 714 C CA . PRO A 1 89 ? 23.516 -2.030 -17.758 1.00 69.88 89 PRO A CA 1
ATOM 715 C C . PRO A 1 89 ? 22.907 -0.954 -18.666 1.00 69.88 89 PRO A C 1
ATOM 717 O O . PRO A 1 89 ? 23.102 0.238 -18.438 1.00 69.88 89 PRO A O 1
ATOM 720 N N . THR A 1 90 ? 22.137 -1.369 -19.674 1.00 63.72 90 THR A N 1
ATOM 721 C CA . THR A 1 90 ? 21.499 -0.458 -20.644 1.00 63.72 90 THR A CA 1
ATOM 722 C C . THR A 1 90 ? 20.425 0.428 -20.005 1.00 63.72 90 THR A C 1
ATOM 724 O O . THR A 1 90 ? 20.113 1.502 -20.513 1.00 63.72 90 THR A O 1
ATOM 727 N N . VAL A 1 91 ? 19.859 0.006 -18.870 1.00 64.25 91 VAL A N 1
ATOM 728 C CA . VAL A 1 91 ? 18.952 0.849 -18.085 1.00 64.25 91 VAL A CA 1
ATOM 729 C C . VAL A 1 91 ? 19.798 1.787 -17.236 1.00 64.25 91 VAL A C 1
ATOM 731 O O . VAL A 1 91 ? 20.565 1.329 -16.386 1.00 64.25 91 VAL A O 1
ATOM 734 N N . SER A 1 92 ? 19.660 3.096 -17.458 1.00 62.16 92 SER A N 1
ATOM 735 C CA . SER A 1 92 ? 20.415 4.080 -16.693 1.00 62.16 92 SER A CA 1
ATOM 736 C C . SER A 1 92 ? 20.106 3.925 -15.205 1.00 62.16 92 SER A C 1
ATOM 738 O O . SER A 1 92 ? 18.956 3.939 -14.752 1.00 62.16 92 SER A O 1
ATOM 740 N N . THR A 1 93 ? 21.168 3.754 -14.423 1.00 62.22 93 THR A N 1
ATOM 741 C CA . THR A 1 93 ? 21.085 3.665 -12.964 1.00 62.22 93 THR A CA 1
ATOM 742 C C . THR A 1 93 ? 20.404 4.899 -12.380 1.00 62.22 93 THR A C 1
ATOM 744 O O . THR A 1 93 ? 19.684 4.772 -11.396 1.00 62.22 93 THR A O 1
ATOM 747 N N . SER A 1 94 ? 20.543 6.062 -13.026 1.00 65.25 94 SER A N 1
ATOM 748 C CA . SER A 1 94 ? 19.857 7.301 -12.662 1.00 65.25 94 SER A CA 1
ATOM 749 C C . SER A 1 94 ? 18.332 7.182 -12.731 1.00 65.25 94 SER A C 1
ATOM 751 O O . SER A 1 94 ? 17.674 7.525 -11.754 1.00 65.25 94 SER A O 1
ATOM 753 N N . LEU A 1 95 ? 17.752 6.629 -13.805 1.00 66.31 95 LEU A N 1
ATOM 754 C CA . LEU A 1 95 ? 16.295 6.460 -13.913 1.00 66.31 95 LEU A CA 1
ATOM 755 C C . LEU A 1 95 ? 15.756 5.479 -12.861 1.00 66.31 95 LEU A C 1
ATOM 757 O O . LEU A 1 95 ? 14.746 5.755 -12.208 1.00 66.31 95 LEU A O 1
ATOM 761 N N . LEU A 1 96 ? 16.451 4.358 -12.639 1.00 67.50 96 LEU A N 1
ATOM 762 C CA . LEU A 1 96 ? 16.068 3.380 -11.610 1.00 67.50 96 LEU A CA 1
ATOM 763 C C . LEU A 1 96 ? 16.188 3.956 -10.191 1.00 67.50 96 LEU A C 1
ATOM 765 O O . LEU A 1 96 ? 15.330 3.703 -9.338 1.00 67.50 96 LEU A O 1
ATOM 769 N N . GLN A 1 97 ? 17.221 4.760 -9.935 1.00 70.81 97 GLN A N 1
ATOM 770 C CA . GLN A 1 97 ? 17.394 5.474 -8.672 1.00 70.81 97 GLN A CA 1
ATOM 771 C C . GLN A 1 97 ? 16.279 6.500 -8.456 1.00 70.81 97 GLN A C 1
ATOM 773 O O . GLN A 1 97 ? 15.715 6.537 -7.364 1.00 70.81 97 GLN A O 1
ATOM 778 N N . THR A 1 98 ? 15.889 7.267 -9.480 1.00 75.56 98 THR A N 1
ATOM 779 C CA . THR A 1 98 ? 14.775 8.225 -9.388 1.00 75.56 98 THR A CA 1
ATOM 780 C C . THR A 1 98 ? 13.464 7.534 -9.020 1.00 75.56 98 THR A C 1
ATOM 782 O O . THR A 1 98 ? 12.785 7.975 -8.092 1.00 75.56 98 THR A O 1
ATOM 785 N N . ILE A 1 99 ? 13.133 6.411 -9.668 1.00 76.81 99 ILE A N 1
ATOM 786 C CA . ILE A 1 99 ? 11.921 5.635 -9.349 1.00 76.81 99 ILE A CA 1
ATOM 787 C C . ILE A 1 99 ? 11.975 5.113 -7.908 1.00 76.81 99 ILE A C 1
ATOM 789 O O . ILE A 1 99 ? 10.984 5.166 -7.178 1.00 76.81 99 ILE A O 1
ATOM 793 N N . THR A 1 100 ? 13.134 4.620 -7.471 1.00 75.00 100 THR A N 1
ATOM 794 C CA . THR A 1 100 ? 13.303 4.096 -6.109 1.00 75.00 100 THR A CA 1
ATOM 795 C C . THR A 1 100 ? 13.152 5.203 -5.063 1.00 75.00 100 THR A C 1
ATOM 797 O O . THR A 1 100 ? 12.435 5.023 -4.080 1.00 75.00 100 THR A O 1
ATOM 800 N N . MET A 1 101 ? 13.750 6.374 -5.291 1.00 77.88 101 MET A N 1
ATOM 801 C CA . MET A 1 101 ? 13.612 7.543 -4.414 1.00 77.88 101 MET A CA 1
ATOM 802 C C . MET A 1 101 ? 12.163 8.044 -4.341 1.00 77.88 101 MET A C 1
ATOM 804 O O . MET A 1 101 ? 11.674 8.368 -3.258 1.00 77.88 101 MET A O 1
ATOM 808 N N . GLN A 1 102 ? 11.432 8.040 -5.460 1.00 81.50 102 GLN A N 1
ATOM 809 C CA . GLN A 1 102 ? 10.006 8.383 -5.470 1.00 81.50 102 GLN A CA 1
ATOM 810 C C . GLN A 1 102 ? 9.165 7.403 -4.643 1.00 81.50 102 GLN A C 1
ATOM 812 O O . GLN A 1 102 ? 8.290 7.833 -3.890 1.00 81.50 102 GLN A O 1
ATOM 817 N N . LYS A 1 103 ? 9.451 6.096 -4.714 1.00 83.00 103 LYS A N 1
ATOM 818 C CA . LYS A 1 103 ? 8.772 5.096 -3.872 1.00 83.00 103 LYS A CA 1
ATOM 819 C C . LYS A 1 103 ? 8.986 5.363 -2.381 1.00 83.00 103 LYS A C 1
ATOM 821 O O . LYS A 1 103 ? 8.034 5.250 -1.611 1.00 83.00 103 LYS A O 1
ATOM 826 N N . TRP A 1 104 ? 10.191 5.766 -1.978 1.00 87.56 104 TRP A N 1
ATOM 827 C CA . TRP A 1 104 ? 10.479 6.146 -0.591 1.00 87.56 104 TRP A CA 1
ATOM 828 C C . TRP A 1 104 ? 9.681 7.369 -0.132 1.00 87.56 104 TRP A C 1
ATOM 830 O O . TRP A 1 104 ? 9.133 7.353 0.969 1.00 87.56 104 TRP A O 1
ATOM 840 N N . LEU A 1 105 ? 9.546 8.397 -0.974 1.00 92.00 105 LEU A N 1
ATOM 841 C CA . LEU A 1 105 ? 8.713 9.564 -0.658 1.00 92.00 105 LEU A CA 1
ATOM 842 C C . LEU A 1 105 ? 7.243 9.178 -0.451 1.00 92.00 105 LEU A C 1
ATOM 844 O O . LEU A 1 105 ? 6.638 9.581 0.543 1.00 92.00 105 LEU A O 1
ATOM 848 N N . ILE A 1 106 ? 6.687 8.355 -1.345 1.00 90.50 106 ILE A N 1
ATOM 849 C CA . ILE A 1 106 ? 5.308 7.857 -1.220 1.00 90.50 106 ILE A CA 1
ATOM 850 C C . ILE A 1 106 ? 5.148 7.044 0.070 1.00 90.50 106 ILE A C 1
ATOM 852 O O . ILE A 1 106 ? 4.157 7.216 0.777 1.00 90.50 106 ILE A O 1
ATOM 856 N N . PHE A 1 107 ? 6.130 6.207 0.417 1.00 88.25 107 PHE A N 1
ATOM 857 C CA . PHE A 1 107 ? 6.117 5.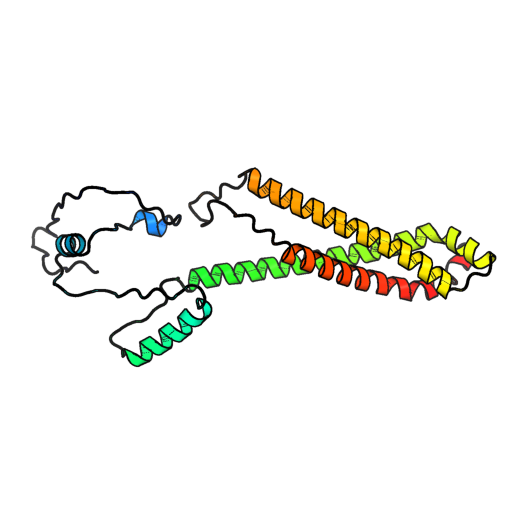427 1.655 1.00 88.25 107 PHE A CA 1
ATOM 858 C C . PHE A 1 107 ? 6.096 6.312 2.912 1.00 88.25 107 PHE A C 1
ATOM 860 O O . PHE A 1 107 ? 5.310 6.058 3.825 1.00 88.25 107 PHE A O 1
ATOM 867 N N . ILE A 1 108 ? 6.906 7.376 2.952 1.00 92.88 108 ILE A N 1
ATOM 868 C CA . ILE A 1 108 ? 6.939 8.321 4.082 1.00 92.88 108 ILE A CA 1
ATOM 869 C C . ILE A 1 108 ? 5.583 9.016 4.244 1.00 92.88 108 ILE A C 1
ATOM 871 O O . ILE A 1 108 ? 5.025 9.029 5.342 1.00 92.88 108 ILE A O 1
ATOM 875 N N . VAL A 1 109 ? 5.020 9.552 3.157 1.00 94.75 109 VAL A N 1
ATOM 876 C CA . VAL A 1 109 ? 3.706 10.218 3.189 1.00 94.75 109 VAL A CA 1
ATOM 877 C C . VAL A 1 109 ? 2.609 9.237 3.606 1.00 94.75 109 VAL A C 1
ATOM 879 O O . VAL A 1 109 ? 1.780 9.564 4.454 1.00 94.75 109 VAL A O 1
ATOM 882 N N . PHE A 1 110 ? 2.629 8.015 3.073 1.00 92.25 110 PHE A N 1
ATOM 883 C CA . PHE A 1 110 ? 1.686 6.963 3.448 1.00 92.25 110 PHE A CA 1
ATOM 884 C C . PHE A 1 110 ? 1.755 6.634 4.946 1.00 92.25 110 PHE A C 1
ATOM 886 O O . PHE A 1 110 ? 0.718 6.530 5.599 1.00 92.25 110 PHE A O 1
ATOM 893 N N . CYS A 1 111 ? 2.959 6.547 5.516 1.00 91.50 111 CYS A N 1
ATOM 894 C CA . CYS A 1 111 ? 3.152 6.332 6.950 1.00 91.50 111 CYS A CA 1
ATOM 895 C C . CYS A 1 111 ? 2.501 7.444 7.793 1.00 91.50 111 CYS A C 1
ATOM 897 O O . CYS A 1 111 ? 1.773 7.155 8.745 1.00 91.50 111 CYS A O 1
ATOM 899 N N . PHE A 1 112 ? 2.679 8.713 7.405 1.00 94.94 112 PHE A N 1
ATOM 900 C CA . PHE A 1 112 ? 2.020 9.839 8.076 1.00 94.94 112 PHE A CA 1
ATOM 901 C C . PHE A 1 112 ? 0.493 9.770 7.990 1.00 94.94 112 PHE A C 1
ATOM 903 O O . PHE A 1 112 ? -0.183 10.002 8.993 1.00 94.94 112 PHE A O 1
ATOM 910 N N . LEU A 1 113 ? -0.063 9.410 6.829 1.00 94.00 113 LEU A N 1
ATOM 911 C CA . LEU A 1 113 ? -1.511 9.247 6.668 1.00 94.00 113 LEU A CA 1
ATOM 912 C C . LEU A 1 113 ? -2.066 8.161 7.594 1.00 94.00 113 LEU A C 1
ATOM 914 O O . LEU A 1 113 ? -3.085 8.378 8.248 1.00 94.00 113 LEU A O 1
ATOM 918 N N . VAL A 1 114 ? -1.379 7.020 7.692 1.00 90.69 114 VAL A N 1
ATOM 919 C CA . VAL A 1 114 ? -1.768 5.926 8.595 1.00 90.69 114 VAL A CA 1
ATOM 920 C C . VAL A 1 114 ? -1.707 6.370 10.057 1.00 90.69 114 VAL A C 1
ATOM 922 O O . VAL A 1 114 ? -2.615 6.059 10.826 1.00 90.69 114 VAL A O 1
ATOM 925 N N . LEU A 1 115 ? -0.683 7.134 10.443 1.00 91.38 115 LEU A N 1
ATOM 926 C CA . LEU A 1 115 ? -0.548 7.660 11.802 1.00 91.38 115 LEU A CA 1
ATOM 927 C C . LEU A 1 115 ? -1.716 8.592 12.158 1.00 91.38 115 LEU A C 1
ATOM 929 O O . LEU A 1 115 ? -2.369 8.394 13.185 1.00 91.38 115 LEU A O 1
ATOM 933 N N . ILE A 1 116 ? -2.018 9.566 11.295 1.00 94.25 116 ILE A N 1
ATOM 934 C CA . ILE A 1 116 ? -3.134 10.508 11.486 1.00 94.25 116 ILE A CA 1
ATOM 935 C C . ILE A 1 116 ? -4.468 9.751 11.547 1.00 94.25 116 ILE A C 1
ATOM 937 O O . ILE A 1 116 ? -5.291 10.003 12.429 1.00 94.25 116 ILE A O 1
ATOM 941 N N . ALA A 1 117 ? -4.668 8.776 10.657 1.00 90.62 117 ALA A N 1
ATOM 942 C CA . ALA A 1 117 ? -5.859 7.935 10.656 1.00 90.62 117 ALA A CA 1
ATOM 943 C C . ALA A 1 117 ? -6.001 7.133 11.959 1.00 90.62 117 ALA A C 1
ATOM 945 O O . ALA A 1 117 ? -7.092 7.073 12.523 1.00 90.62 117 ALA A O 1
ATOM 946 N N . GLY A 1 118 ? -4.909 6.567 12.479 1.00 89.50 118 GLY A N 1
ATOM 947 C CA . GLY A 1 118 ? -4.908 5.823 13.739 1.00 89.50 118 GLY A CA 1
ATOM 948 C C . GLY A 1 118 ? -5.342 6.677 14.932 1.00 89.50 118 GLY A C 1
ATOM 949 O O . GLY A 1 118 ? -6.166 6.235 15.733 1.00 89.50 118 GLY A O 1
ATOM 950 N N . ILE A 1 119 ? -4.857 7.920 15.022 1.00 90.00 119 ILE A N 1
ATOM 951 C CA . ILE A 1 119 ? -5.290 8.873 16.059 1.00 90.00 119 ILE A CA 1
ATOM 952 C C . ILE A 1 119 ? -6.789 9.162 15.925 1.00 90.00 119 ILE A C 1
ATOM 954 O O . ILE A 1 119 ? -7.510 9.122 16.921 1.00 90.00 119 ILE A O 1
ATOM 958 N N . ASN A 1 120 ? -7.278 9.383 14.703 1.00 91.19 120 ASN A N 1
ATOM 959 C CA . ASN A 1 120 ? -8.698 9.640 14.461 1.00 91.19 120 ASN A CA 1
ATOM 960 C C . ASN A 1 120 ? -9.584 8.454 14.852 1.00 91.19 120 ASN A C 1
ATOM 962 O O . ASN A 1 120 ? -10.633 8.652 15.463 1.00 91.19 120 ASN A O 1
ATOM 966 N N . VAL A 1 121 ? -9.152 7.223 14.563 1.00 89.69 121 VAL A N 1
ATOM 967 C CA . VAL A 1 121 ? -9.863 6.011 14.995 1.00 89.69 121 VAL A CA 1
ATOM 968 C C . VAL A 1 121 ? -9.918 5.939 16.518 1.00 89.69 121 VAL A C 1
ATOM 970 O O . VAL A 1 121 ? -10.986 5.691 17.070 1.00 89.69 121 VAL A O 1
ATOM 973 N N . ILE A 1 122 ? -8.805 6.194 17.212 1.00 88.38 122 ILE A N 1
ATOM 974 C CA . ILE A 1 122 ? -8.776 6.193 18.682 1.00 88.38 122 ILE A CA 1
ATOM 975 C C . ILE A 1 122 ? -9.760 7.228 19.238 1.00 88.38 122 ILE A C 1
ATOM 977 O O . ILE A 1 122 ? -10.552 6.892 20.117 1.00 88.38 122 ILE A O 1
ATOM 981 N N . SER A 1 123 ? -9.751 8.453 18.708 1.00 89.31 123 SER A N 1
ATOM 982 C CA . SER A 1 123 ? -10.674 9.518 19.117 1.00 89.31 123 SER A CA 1
ATOM 983 C C . SER A 1 123 ? -12.134 9.121 18.900 1.00 89.31 123 SER A C 1
ATOM 985 O O . SER A 1 123 ? -12.933 9.210 19.828 1.00 89.31 123 SER A O 1
ATOM 987 N N . ALA A 1 124 ? -12.473 8.600 17.719 1.00 89.25 124 ALA A N 1
ATOM 988 C CA . ALA A 1 124 ? -13.831 8.163 17.401 1.00 89.25 124 ALA A CA 1
ATOM 989 C C . ALA A 1 124 ? -14.302 7.011 18.303 1.00 89.25 124 ALA A C 1
ATOM 991 O O . ALA A 1 124 ? -15.431 7.023 18.790 1.00 89.25 124 ALA A O 1
ATOM 992 N N . VAL A 1 125 ? -13.432 6.032 18.572 1.00 87.69 125 VAL A N 1
ATOM 993 C CA . VAL A 1 125 ? -13.731 4.906 19.471 1.00 87.69 125 VAL A CA 1
ATOM 994 C C . VAL A 1 125 ? -13.968 5.393 20.897 1.00 87.69 125 VAL A C 1
ATOM 996 O O . VAL A 1 125 ? -14.890 4.923 21.559 1.00 87.69 125 VAL A O 1
ATOM 999 N N . ILE A 1 126 ? -13.163 6.342 21.377 1.00 85.56 126 ILE A N 1
ATOM 1000 C CA . ILE A 1 126 ? -13.346 6.939 22.701 1.00 85.56 126 ILE A CA 1
ATOM 1001 C C . ILE A 1 126 ? -14.706 7.640 22.781 1.00 85.56 126 ILE A C 1
ATOM 1003 O O . ILE A 1 126 ? -15.469 7.350 23.701 1.00 85.56 126 ILE A O 1
ATOM 1007 N N . THR A 1 127 ? -15.045 8.491 21.809 1.00 87.62 127 THR A N 1
ATOM 1008 C CA . THR A 1 127 ? -16.354 9.164 21.749 1.00 87.62 127 THR A CA 1
ATOM 1009 C C . THR A 1 127 ? -17.506 8.162 21.729 1.00 87.62 127 THR A C 1
ATOM 1011 O O . THR A 1 127 ? -18.432 8.286 22.522 1.00 87.62 127 THR A O 1
ATOM 1014 N N . MET A 1 128 ? -17.406 7.099 20.927 1.00 86.81 128 MET A N 1
ATOM 1015 C CA . MET A 1 128 ? -18.427 6.047 20.874 1.00 86.81 128 MET A CA 1
ATOM 1016 C C . MET A 1 128 ? -18.642 5.361 22.233 1.00 86.81 128 MET A C 1
ATOM 1018 O O . MET A 1 128 ? -19.766 4.998 22.574 1.00 86.81 128 MET A O 1
ATOM 1022 N N . ILE A 1 129 ? -17.584 5.188 23.032 1.00 83.19 129 ILE A N 1
ATOM 1023 C CA . ILE A 1 129 ? -17.697 4.647 24.396 1.00 83.19 129 ILE A CA 1
ATOM 1024 C C . ILE A 1 129 ? -18.398 5.649 25.324 1.00 83.19 129 ILE A C 1
ATOM 1026 O O . ILE A 1 129 ? -19.210 5.237 26.155 1.00 83.19 129 ILE A O 1
ATOM 1030 N N . TYR A 1 130 ? -18.094 6.945 25.195 1.00 83.06 130 TYR A N 1
ATOM 1031 C CA . TYR A 1 130 ? -18.732 8.009 25.977 1.00 83.06 130 TYR A CA 1
ATOM 1032 C C . TYR A 1 130 ? -20.236 8.113 25.690 1.00 83.06 130 TYR A C 1
ATOM 1034 O O . TYR A 1 130 ? -21.028 8.139 26.631 1.00 83.06 130 TYR A O 1
ATOM 1042 N N . ASP A 1 131 ? -20.647 8.048 24.425 1.00 85.44 131 ASP A N 1
ATOM 1043 C CA . ASP A 1 131 ? -22.067 8.097 24.039 1.00 85.44 131 ASP A CA 1
ATOM 1044 C C . ASP A 1 131 ? -22.873 6.915 24.602 1.00 85.44 131 ASP A C 1
ATOM 1046 O O . ASP A 1 131 ? -24.083 7.000 24.816 1.00 85.44 13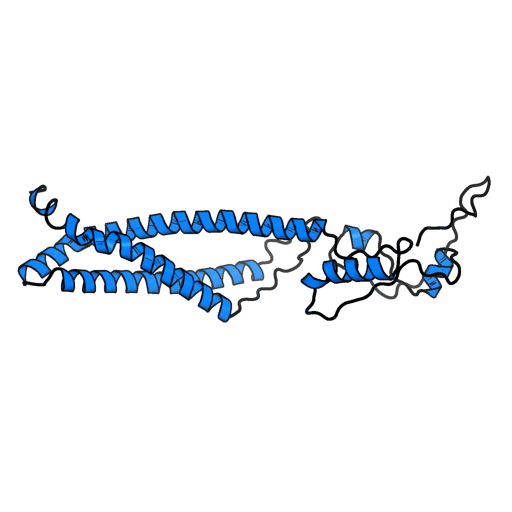1 ASP A O 1
ATOM 1050 N N . LYS A 1 132 ? -22.197 5.796 24.885 1.00 83.44 132 LYS A N 1
ATOM 1051 C CA . LYS A 1 132 ? -22.802 4.563 25.401 1.00 83.44 132 LYS A CA 1
ATOM 1052 C C . LYS A 1 132 ? -22.783 4.450 26.925 1.00 83.44 132 LYS A C 1
ATOM 1054 O O . LYS A 1 132 ? -23.197 3.423 27.459 1.00 83.44 132 LYS A O 1
ATOM 1059 N N . GLN A 1 133 ? -22.369 5.486 27.657 1.00 80.88 133 GLN A N 1
ATOM 1060 C CA . GLN A 1 133 ? -22.277 5.442 29.124 1.00 80.88 133 GLN A CA 1
ATOM 1061 C C . GLN A 1 133 ? -23.589 5.066 29.824 1.00 80.88 133 GLN A C 1
ATOM 1063 O O . GLN A 1 133 ? -23.562 4.251 30.749 1.00 80.88 133 GLN A O 1
ATOM 1068 N N . ASN A 1 134 ? -24.726 5.591 29.359 1.00 82.19 134 ASN A N 1
ATOM 1069 C CA . ASN A 1 134 ? -26.039 5.305 29.946 1.00 82.19 134 ASN A CA 1
ATOM 1070 C C . ASN A 1 134 ? -26.425 3.825 29.807 1.00 82.19 134 ASN A C 1
ATOM 1072 O O . ASN A 1 134 ? -26.866 3.204 30.771 1.00 82.19 134 ASN A O 1
ATOM 1076 N N . GLU A 1 135 ? -26.193 3.229 28.635 1.00 84.00 135 GLU A N 1
ATOM 1077 C CA . GLU A 1 135 ? -26.448 1.800 28.399 1.00 84.00 135 GLU A CA 1
ATOM 1078 C C . GLU A 1 135 ? -25.568 0.925 29.300 1.00 84.00 135 GLU A C 1
ATOM 1080 O O . GLU A 1 135 ? -26.014 -0.095 29.831 1.00 84.00 135 GLU A O 1
ATOM 1085 N N . ILE A 1 136 ? -24.327 1.352 29.546 1.00 82.75 136 ILE A N 1
ATOM 1086 C CA . ILE A 1 136 ? -23.432 0.625 30.443 1.00 82.75 136 ILE A CA 1
ATOM 1087 C C . ILE A 1 136 ? -23.875 0.743 31.906 1.00 82.75 136 ILE A C 1
ATOM 1089 O O . ILE A 1 136 ? -23.757 -0.228 32.656 1.00 82.75 136 ILE A O 1
ATOM 1093 N N . ALA A 1 137 ? -24.391 1.903 32.318 1.00 79.81 137 ALA A N 1
ATOM 1094 C CA . ALA A 1 137 ? -24.952 2.088 33.652 1.00 79.81 137 ALA A CA 1
ATOM 1095 C C . ALA A 1 137 ? -26.146 1.148 33.883 1.00 79.81 137 ALA A C 1
ATOM 1097 O O . ALA A 1 137 ? -26.178 0.459 34.900 1.00 79.81 137 ALA A O 1
ATOM 1098 N N . VAL A 1 138 ? -27.054 1.027 32.908 1.00 86.44 138 VAL A N 1
ATOM 1099 C CA . VAL A 1 138 ? -28.186 0.081 32.958 1.00 86.44 138 VAL A CA 1
ATOM 1100 C C . VAL A 1 138 ? -27.706 -1.373 33.040 1.00 86.44 138 VAL A C 1
ATOM 1102 O O . VAL A 1 138 ? -28.202 -2.153 33.848 1.00 86.44 138 VAL A O 1
ATOM 1105 N N . LEU A 1 139 ? -26.695 -1.763 32.259 1.00 84.44 139 LEU A N 1
ATOM 1106 C CA . LEU A 1 139 ? -26.138 -3.120 32.342 1.00 84.44 139 LEU A CA 1
ATOM 1107 C C . LEU A 1 139 ? -25.500 -3.406 33.709 1.00 84.44 139 LEU A C 1
ATOM 1109 O O . LEU A 1 139 ? -25.622 -4.519 34.222 1.00 84.44 139 LEU A O 1
ATOM 1113 N N . LYS A 1 140 ? -24.845 -2.413 34.324 1.00 82.50 140 LYS A N 1
ATOM 1114 C CA . LYS A 1 140 ? -24.292 -2.549 35.679 1.00 82.50 140 LYS A CA 1
ATOM 1115 C C . LYS A 1 140 ? -25.377 -2.693 36.742 1.00 82.50 140 LYS A C 1
ATOM 1117 O O . LYS A 1 140 ? -25.197 -3.512 37.639 1.00 82.50 140 LYS A O 1
ATOM 1122 N N . THR A 1 141 ? -26.482 -1.949 36.661 1.00 86.38 141 THR A N 1
ATOM 1123 C CA . THR A 1 141 ? -27.583 -2.076 37.637 1.00 86.38 141 THR A CA 1
ATOM 1124 C C . THR A 1 141 ? -28.299 -3.421 37.528 1.00 86.38 141 THR A C 1
ATOM 1126 O O . THR A 1 141 ? -28.754 -3.948 38.536 1.00 86.38 141 THR A O 1
ATOM 1129 N N . LEU A 1 142 ? -28.307 -4.029 36.338 1.00 88.50 142 LEU A N 1
ATOM 1130 C CA . LEU A 1 142 ? -28.766 -5.405 36.111 1.00 88.50 142 LEU A CA 1
ATOM 1131 C C . LEU A 1 142 ? -27.761 -6.485 36.571 1.00 88.50 142 LEU A C 1
ATOM 1133 O O . LEU A 1 142 ? -28.032 -7.675 36.424 1.00 88.50 142 LEU A O 1
ATOM 1137 N N . GLY A 1 143 ? -26.603 -6.102 37.123 1.00 86.44 143 GLY A N 1
ATOM 1138 C CA . GLY A 1 143 ? -25.605 -7.028 37.670 1.00 86.44 143 GLY A CA 1
ATOM 1139 C C . GLY A 1 143 ? -24.578 -7.556 36.661 1.00 86.44 143 GLY A C 1
ATOM 1140 O O . GLY A 1 143 ? -23.873 -8.524 36.952 1.00 86.44 143 GLY A O 1
ATOM 1141 N N . ALA A 1 144 ? -24.451 -6.950 35.476 1.00 85.94 144 ALA A N 1
ATOM 1142 C CA . ALA A 1 144 ? -23.464 -7.388 34.493 1.00 85.94 144 ALA A CA 1
ATOM 1143 C C . ALA A 1 144 ? -22.023 -7.135 34.974 1.00 85.94 144 ALA A C 1
ATOM 1145 O O . ALA A 1 144 ? -21.663 -6.046 35.424 1.00 85.94 144 ALA A O 1
ATOM 1146 N N . SER A 1 145 ? -21.156 -8.139 34.811 1.00 85.19 145 SER A N 1
ATOM 1147 C CA . SER A 1 145 ? -19.732 -7.999 35.124 1.00 85.19 145 SER A CA 1
ATOM 1148 C C . SER A 1 145 ? -19.026 -7.028 34.161 1.00 85.19 145 SER A C 1
ATOM 1150 O O . SER A 1 145 ? -19.342 -6.970 32.968 1.00 85.19 145 SER A O 1
ATOM 1152 N N . ASN A 1 146 ? -17.984 -6.334 34.637 1.00 80.25 146 ASN A N 1
ATOM 1153 C CA . ASN A 1 146 ? -17.146 -5.457 33.800 1.00 80.25 146 ASN A CA 1
ATOM 1154 C C . ASN A 1 146 ? -16.538 -6.192 32.585 1.00 80.25 146 ASN A C 1
ATOM 1156 O O . ASN A 1 146 ? -16.295 -5.584 31.541 1.00 80.25 146 ASN A O 1
ATOM 1160 N N . ALA A 1 147 ? -16.294 -7.503 32.701 1.00 82.81 147 ALA A N 1
ATOM 1161 C CA . ALA A 1 147 ? -15.783 -8.322 31.604 1.00 82.81 147 ALA A CA 1
ATOM 1162 C C . ALA A 1 147 ? -16.836 -8.536 30.504 1.00 82.81 147 ALA A C 1
ATOM 1164 O O . ALA A 1 147 ? -16.501 -8.476 29.320 1.00 82.81 147 ALA A O 1
ATOM 1165 N N . THR A 1 148 ? -18.099 -8.747 30.885 1.00 84.81 148 THR A N 1
ATOM 1166 C CA . THR A 1 148 ? -19.218 -8.909 29.945 1.00 84.81 148 THR A CA 1
ATOM 1167 C C . THR A 1 148 ? -19.468 -7.614 29.180 1.00 84.81 148 THR A C 1
ATOM 1169 O O . THR A 1 148 ? -19.510 -7.626 27.953 1.00 84.81 148 THR A O 1
ATOM 1172 N N . ILE A 1 149 ? -19.520 -6.486 29.893 1.00 83.81 149 ILE A N 1
ATOM 1173 C CA . ILE A 1 149 ? -19.698 -5.149 29.309 1.00 83.81 149 ILE A CA 1
ATOM 1174 C C . ILE A 1 149 ? -18.592 -4.854 28.286 1.00 83.81 149 ILE A C 1
ATOM 1176 O O . ILE A 1 149 ? -18.874 -4.458 27.156 1.00 83.81 149 ILE A O 1
ATOM 1180 N N . ARG A 1 150 ? -17.326 -5.117 28.640 1.00 80.88 150 ARG A N 1
ATOM 1181 C CA . ARG A 1 150 ? -16.198 -4.902 27.724 1.00 80.88 150 ARG A CA 1
ATOM 1182 C C . ARG A 1 150 ? -16.301 -5.758 26.464 1.00 80.88 150 ARG A C 1
ATOM 1184 O O . ARG A 1 150 ? -15.992 -5.268 25.384 1.00 80.88 150 ARG A O 1
ATOM 1191 N N . LYS A 1 151 ? -16.713 -7.025 26.586 1.00 86.31 151 LYS A N 1
ATOM 1192 C CA . LYS A 1 151 ? -16.895 -7.905 25.421 1.00 86.31 151 LYS A CA 1
ATOM 1193 C C . LYS A 1 151 ? -17.943 -7.339 24.468 1.00 86.31 151 LYS A C 1
ATOM 1195 O O . LYS A 1 151 ? -17.655 -7.240 23.282 1.00 86.31 151 LYS A O 1
ATOM 1200 N N . VAL A 1 152 ? -19.107 -6.934 24.978 1.00 87.62 152 VAL A N 1
ATOM 1201 C CA . VAL A 1 152 ? -20.201 -6.389 24.154 1.00 87.62 152 VAL A CA 1
ATOM 1202 C C . VAL A 1 152 ? -19.755 -5.127 23.413 1.00 87.62 152 VAL A C 1
ATOM 1204 O O . VAL A 1 152 ? -19.875 -5.066 22.192 1.00 87.62 152 VAL A O 1
ATOM 1207 N N . ILE A 1 153 ? -19.152 -4.169 24.124 1.00 82.81 153 ILE A N 1
ATOM 1208 C CA . ILE A 1 153 ? -18.662 -2.919 23.522 1.00 82.81 153 ILE A CA 1
ATOM 1209 C C . ILE A 1 153 ? -17.581 -3.198 22.475 1.00 82.81 153 ILE A C 1
ATOM 1211 O O . ILE A 1 153 ? -17.622 -2.648 21.377 1.00 82.81 153 ILE A O 1
ATOM 1215 N N . ASN A 1 154 ? -16.630 -4.084 22.781 1.00 85.62 154 ASN A N 1
ATOM 1216 C CA . ASN A 1 154 ? -15.590 -4.447 21.827 1.00 85.62 154 ASN A CA 1
ATOM 1217 C C . ASN A 1 154 ? -16.192 -5.070 20.562 1.00 85.62 154 ASN A C 1
ATOM 1219 O O . ASN A 1 154 ? -15.793 -4.679 19.472 1.00 85.62 154 ASN A O 1
ATOM 1223 N N . TYR A 1 155 ? -17.151 -5.996 20.677 1.00 89.00 155 TYR A N 1
ATOM 1224 C CA . TYR A 1 155 ? -17.809 -6.593 19.508 1.00 89.00 155 TYR A CA 1
ATOM 1225 C C . TYR A 1 155 ? -18.518 -5.549 18.647 1.00 89.00 155 TYR A C 1
ATOM 1227 O O . TYR A 1 155 ? -18.399 -5.595 17.424 1.00 89.00 155 TYR A O 1
ATOM 1235 N N . GLN A 1 156 ? -19.195 -4.586 19.270 1.00 88.12 156 GLN A N 1
ATOM 1236 C CA . GLN A 1 156 ? -19.845 -3.495 18.551 1.00 88.12 156 GLN A CA 1
ATOM 1237 C C . GLN A 1 156 ? -18.829 -2.640 17.783 1.00 88.12 156 GLN A C 1
ATOM 1239 O O . GLN A 1 156 ? -19.010 -2.401 16.590 1.00 88.12 156 GLN A O 1
ATOM 1244 N N . ILE A 1 157 ? -17.733 -2.234 18.433 1.00 88.44 157 ILE A N 1
ATOM 1245 C CA . ILE A 1 157 ? -16.671 -1.447 17.790 1.00 88.44 157 ILE A CA 1
ATOM 1246 C C . ILE A 1 157 ? -16.029 -2.242 16.648 1.00 88.44 157 ILE A C 1
ATOM 1248 O O . ILE A 1 157 ? -15.878 -1.717 15.548 1.00 88.44 157 ILE A O 1
ATOM 1252 N N . TYR A 1 158 ? -15.694 -3.516 16.876 1.00 89.25 158 TYR A N 1
ATOM 1253 C CA . TYR A 1 158 ? -15.114 -4.379 15.846 1.00 89.25 158 TYR A CA 1
ATOM 1254 C C . TYR A 1 158 ? -16.028 -4.517 14.633 1.00 89.25 158 TYR A C 1
ATOM 1256 O O . TYR A 1 158 ? -15.545 -4.447 13.507 1.00 89.25 158 TYR A O 1
ATOM 1264 N N . PHE A 1 159 ? -17.335 -4.669 14.847 1.00 91.50 159 PHE A N 1
ATOM 1265 C CA . PHE A 1 159 ? -18.302 -4.758 13.759 1.00 91.50 159 PHE A CA 1
ATOM 1266 C C . PHE A 1 159 ? -18.331 -3.474 12.918 1.00 91.50 159 PHE A C 1
ATOM 1268 O O . PHE A 1 159 ? -18.277 -3.541 11.690 1.00 91.50 159 PHE A O 1
ATOM 1275 N N . VAL A 1 160 ? -18.326 -2.305 13.568 1.00 91.12 160 VAL A N 1
ATOM 1276 C CA . VAL A 1 160 ? -18.264 -1.006 12.877 1.00 91.12 160 VAL A CA 1
ATOM 1277 C C . VAL A 1 160 ? -16.945 -0.842 12.117 1.00 91.12 160 VAL A C 1
ATOM 1279 O O . VAL A 1 160 ? -16.961 -0.446 10.953 1.00 91.12 160 VAL A O 1
ATOM 1282 N N . CYS A 1 161 ? -15.805 -1.184 12.725 1.00 90.31 161 CYS A N 1
ATOM 1283 C CA . CYS A 1 161 ? -14.499 -1.119 12.063 1.00 90.31 161 CYS A CA 1
ATOM 1284 C C . CYS A 1 161 ? -14.425 -2.051 10.848 1.00 90.31 161 CYS A C 1
ATOM 1286 O O . CYS A 1 161 ? -13.927 -1.648 9.801 1.00 90.31 161 CYS A O 1
ATOM 1288 N N . LEU A 1 162 ? -14.945 -3.273 10.961 1.00 92.19 162 LEU A N 1
ATOM 1289 C CA . LEU A 1 162 ? -14.956 -4.243 9.868 1.00 92.19 162 LEU A CA 1
ATOM 1290 C C . LEU A 1 162 ? -15.808 -3.730 8.699 1.00 92.19 162 LEU A C 1
ATOM 1292 O O . LEU A 1 162 ? -15.342 -3.729 7.559 1.00 92.19 162 LEU A O 1
ATOM 1296 N N . ALA A 1 163 ? -17.005 -3.205 8.978 1.00 93.62 163 ALA A N 1
ATOM 1297 C CA . ALA A 1 163 ? -17.841 -2.570 7.962 1.00 93.62 163 ALA A CA 1
ATOM 1298 C C . ALA A 1 163 ? -17.130 -1.377 7.297 1.00 93.62 163 ALA A C 1
ATOM 1300 O O . ALA A 1 163 ? -17.125 -1.270 6.071 1.00 93.62 163 ALA A O 1
ATOM 1301 N N . ALA A 1 164 ? -16.467 -0.524 8.083 1.00 92.19 164 ALA A N 1
ATOM 1302 C CA . ALA A 1 164 ? -15.709 0.613 7.568 1.00 92.19 164 ALA A CA 1
ATOM 1303 C C . ALA A 1 164 ? -14.545 0.184 6.659 1.00 92.19 164 ALA A C 1
ATOM 1305 O O . ALA A 1 164 ? -14.331 0.808 5.622 1.00 92.19 164 ALA A O 1
ATOM 1306 N N . ILE A 1 165 ? -13.828 -0.896 6.996 1.00 93.19 165 ILE A N 1
ATOM 1307 C CA . ILE A 1 165 ? -12.752 -1.445 6.156 1.00 93.19 165 ILE A CA 1
ATOM 1308 C C . ILE A 1 165 ? -13.315 -1.946 4.824 1.00 93.19 165 ILE A C 1
ATOM 1310 O O . ILE A 1 165 ? -12.760 -1.622 3.778 1.00 93.19 165 ILE A O 1
ATOM 1314 N N . ILE A 1 166 ? -14.422 -2.696 4.836 1.00 93.88 166 ILE A N 1
ATOM 1315 C CA . ILE A 1 166 ? -15.047 -3.205 3.603 1.00 93.88 166 ILE A CA 1
ATOM 1316 C C . ILE A 1 166 ? -15.494 -2.045 2.709 1.00 93.88 166 ILE A C 1
ATOM 1318 O O . ILE A 1 166 ? -15.185 -2.027 1.517 1.00 93.88 166 ILE A O 1
ATOM 1322 N N . ILE A 1 167 ? -16.186 -1.058 3.283 1.00 94.81 167 ILE A N 1
ATOM 1323 C CA . ILE A 1 167 ? -16.666 0.119 2.549 1.00 94.81 167 ILE A CA 1
ATOM 1324 C C . ILE A 1 167 ? -15.484 0.932 2.015 1.00 94.81 167 ILE A C 1
ATOM 1326 O O . ILE A 1 167 ? -15.485 1.314 0.847 1.00 94.81 167 ILE A O 1
ATOM 1330 N N . GLY A 1 168 ? -14.451 1.151 2.830 1.00 93.25 168 GLY A N 1
ATOM 1331 C CA . GLY A 1 168 ? -13.238 1.861 2.428 1.00 93.25 168 GLY A CA 1
ATOM 1332 C C . GLY A 1 168 ? -12.487 1.148 1.305 1.00 93.25 168 GLY A C 1
ATOM 1333 O O . GLY A 1 168 ? -12.057 1.791 0.350 1.00 93.25 168 GLY A O 1
ATOM 1334 N N . GLN A 1 169 ? -12.389 -0.182 1.364 1.00 91.69 169 GLN A N 1
ATOM 1335 C CA . GLN A 1 169 ? -11.757 -0.989 0.321 1.00 91.69 169 GLN A CA 1
ATOM 1336 C C . GLN A 1 169 ? -12.540 -0.924 -0.994 1.00 91.69 169 GLN A C 1
ATOM 1338 O O . GLN A 1 169 ? -11.938 -0.755 -2.057 1.00 91.69 169 GLN A O 1
ATOM 1343 N N . ALA A 1 170 ? -13.871 -1.022 -0.930 1.00 91.94 170 ALA A N 1
ATOM 1344 C CA . ALA A 1 170 ? -14.742 -0.897 -2.094 1.00 91.94 170 ALA A CA 1
ATOM 1345 C C . ALA A 1 170 ? -14.658 0.507 -2.710 1.00 91.94 170 ALA A C 1
ATOM 1347 O O . ALA A 1 170 ? -14.509 0.642 -3.924 1.00 91.94 170 ALA A O 1
ATOM 1348 N N . PHE A 1 171 ? -14.681 1.548 -1.876 1.00 93.12 171 PHE A N 1
ATOM 1349 C CA . PHE A 1 171 ? -14.547 2.933 -2.317 1.00 93.12 171 PHE A CA 1
ATOM 1350 C C . PHE A 1 171 ? -13.172 3.205 -2.939 1.00 93.12 171 PHE A C 1
ATOM 1352 O O . PHE A 1 171 ? -13.091 3.824 -3.995 1.00 93.12 171 PHE A O 1
ATOM 1359 N N . GLY A 1 172 ? -12.095 2.681 -2.347 1.00 90.44 172 GLY A N 1
ATOM 1360 C CA . GLY A 1 172 ? -10.742 2.780 -2.897 1.00 90.44 172 GLY A CA 1
ATOM 1361 C C . GLY A 1 172 ? -10.598 2.073 -4.246 1.00 90.44 172 GLY A C 1
ATOM 1362 O O . GLY A 1 172 ? -10.017 2.635 -5.173 1.00 90.44 172 GLY A O 1
ATOM 1363 N N . ALA A 1 173 ? -11.177 0.877 -4.395 1.00 87.31 173 ALA A N 1
ATOM 1364 C CA . ALA A 1 173 ? -11.194 0.155 -5.668 1.00 87.31 173 ALA A CA 1
ATOM 1365 C C . ALA A 1 173 ? -12.004 0.902 -6.744 1.00 87.31 173 ALA A C 1
ATOM 1367 O O . ALA A 1 173 ? -11.566 1.000 -7.890 1.00 87.31 173 ALA A O 1
ATOM 1368 N N . LEU A 1 174 ? -13.152 1.476 -6.371 1.00 88.62 174 LEU A N 1
ATOM 1369 C CA . LEU A 1 174 ? -13.982 2.284 -7.266 1.00 88.62 174 LEU A CA 1
ATOM 1370 C C . LEU A 1 174 ? -13.249 3.554 -7.710 1.00 88.62 174 LEU A C 1
ATOM 1372 O O . LEU A 1 174 ? -13.227 3.863 -8.900 1.00 88.62 174 LEU A O 1
ATOM 1376 N N . LEU A 1 175 ? -12.611 4.262 -6.776 1.00 86.44 175 LEU A N 1
ATOM 1377 C CA . LEU A 1 175 ? -11.842 5.468 -7.072 1.00 86.44 175 LEU A CA 1
ATOM 1378 C C . LEU A 1 175 ? -10.658 5.154 -7.994 1.00 86.44 175 LEU A C 1
ATOM 1380 O O . LEU A 1 175 ? -10.443 5.857 -8.977 1.00 86.44 175 LEU A O 1
ATOM 1384 N N . SER A 1 176 ? -9.945 4.059 -7.724 1.00 83.38 176 SER A N 1
ATOM 1385 C CA . SER A 1 176 ? -8.860 3.555 -8.573 1.00 83.38 176 SER A CA 1
ATOM 1386 C C . SER A 1 176 ? -9.339 3.283 -10.003 1.00 83.38 176 SER A C 1
ATOM 1388 O O . SER A 1 176 ? -8.728 3.736 -10.972 1.00 83.38 176 SER A O 1
ATOM 1390 N N . TRP A 1 177 ? -10.487 2.618 -10.149 1.00 81.56 177 TRP A N 1
ATOM 1391 C CA . TRP A 1 177 ? -11.094 2.367 -11.455 1.00 81.56 177 TRP A CA 1
ATOM 1392 C C . TRP A 1 177 ? -11.495 3.660 -12.177 1.00 81.56 177 TRP A C 1
ATOM 1394 O O . TRP A 1 177 ? -11.284 3.790 -13.384 1.00 81.56 177 TRP A O 1
ATOM 1404 N N . PHE A 1 178 ? -12.034 4.639 -11.449 1.00 81.88 178 PHE A N 1
ATOM 1405 C CA . PHE A 1 178 ? -12.440 5.926 -12.010 1.00 81.88 178 PHE A CA 1
ATOM 1406 C C . PHE A 1 178 ? -11.247 6.740 -12.527 1.00 81.88 178 PHE A C 1
ATOM 1408 O O . PHE A 1 178 ? -11.295 7.246 -13.649 1.00 81.88 178 PHE A O 1
ATOM 1415 N N . VAL A 1 179 ? -10.157 6.796 -11.753 1.00 77.56 179 VAL A N 1
ATOM 1416 C CA . VAL A 1 179 ? -8.905 7.474 -12.135 1.00 77.56 179 VAL A CA 1
ATOM 1417 C C . VAL A 1 179 ? -8.337 6.892 -13.431 1.00 77.56 179 VAL A C 1
ATOM 1419 O O . VAL A 1 179 ? -7.922 7.639 -14.315 1.00 77.56 179 VAL A O 1
ATOM 1422 N N . VAL A 1 180 ? -8.375 5.566 -13.581 1.00 72.88 180 VAL A N 1
ATOM 1423 C CA . VAL A 1 180 ? -7.877 4.870 -14.779 1.00 72.88 180 VAL A CA 1
ATOM 1424 C C . VAL A 1 180 ? -8.790 5.101 -15.981 1.00 72.88 180 VAL A C 1
ATOM 1426 O O . VAL A 1 180 ? -8.310 5.341 -17.087 1.00 72.88 180 VAL A O 1
ATOM 1429 N N . LYS A 1 181 ? -10.113 5.054 -15.781 1.00 72.69 181 LYS A N 1
ATOM 1430 C CA . LYS A 1 181 ? -11.093 5.192 -16.867 1.00 72.69 181 LYS A CA 1
ATOM 1431 C C . LYS A 1 181 ? -11.160 6.608 -17.432 1.00 72.69 181 LYS A C 1
ATOM 1433 O O . LYS A 1 181 ? -11.419 6.766 -18.621 1.00 72.69 181 LYS A O 1
ATOM 1438 N N . GLN A 1 182 ? -10.965 7.629 -16.600 1.00 62.97 182 GLN A N 1
ATOM 1439 C CA . GLN A 1 182 ? -11.140 9.012 -17.035 1.00 62.97 182 GLN A CA 1
ATOM 1440 C C . GLN A 1 182 ? -9.983 9.575 -17.864 1.00 62.97 182 GLN A C 1
ATOM 1442 O O . GLN A 1 182 ? -10.186 10.606 -18.496 1.00 62.97 182 GLN A O 1
ATOM 1447 N N . GLY A 1 183 ? -8.790 8.968 -17.881 1.00 58.88 183 GLY A N 1
ATOM 1448 C CA . GLY A 1 183 ? -7.649 9.506 -18.643 1.00 58.88 183 GLY A CA 1
ATOM 1449 C C . GLY A 1 183 ? -7.314 10.975 -18.320 1.00 58.88 183 GLY A C 1
ATOM 1450 O O . GLY A 1 183 ? -6.669 11.650 -19.123 1.00 58.88 183 GLY A O 1
ATOM 1451 N N . PHE A 1 184 ? -7.782 11.485 -17.169 1.00 50.75 184 PHE A N 1
ATOM 1452 C CA . PHE A 1 184 ? -7.736 12.906 -16.792 1.00 50.75 184 PHE A CA 1
ATOM 1453 C C . PHE A 1 184 ? -6.291 13.399 -16.642 1.00 50.75 184 PHE A C 1
ATOM 1455 O O . PHE A 1 184 ? -5.987 14.564 -16.875 1.00 50.75 184 PHE A O 1
ATOM 1462 N N . TYR A 1 185 ? -5.387 12.473 -16.324 1.00 51.59 185 TYR A N 1
ATOM 1463 C CA . TYR A 1 185 ? -3.948 12.653 -16.401 1.00 51.59 185 TYR A CA 1
ATOM 1464 C C . TYR A 1 185 ? -3.431 12.061 -17.714 1.00 51.59 185 TYR A C 1
ATOM 1466 O O . TYR A 1 185 ? -2.784 11.018 -17.721 1.00 51.59 185 TYR A O 1
ATOM 1474 N N . HIS A 1 186 ? -3.671 12.753 -18.831 1.00 46.91 186 HIS A N 1
ATOM 1475 C CA . HIS A 1 186 ? -2.661 12.735 -19.885 1.00 46.91 186 HIS A CA 1
ATOM 1476 C C . HIS A 1 186 ? -1.455 13.447 -19.282 1.00 46.91 186 HIS A C 1
ATOM 1478 O O . HIS A 1 186 ? -1.379 14.677 -19.272 1.00 46.91 186 HIS A O 1
ATOM 1484 N N . LEU A 1 187 ? -0.553 12.675 -18.676 1.00 50.22 187 LEU A N 1
ATOM 1485 C CA . LEU A 1 187 ? 0.780 13.163 -18.366 1.00 50.22 187 LEU A CA 1
ATOM 1486 C C . LEU A 1 187 ? 1.292 13.722 -19.690 1.00 50.22 187 LEU A C 1
ATOM 1488 O O . LEU A 1 187 ? 1.413 12.970 -20.653 1.00 50.22 187 LEU A O 1
ATOM 1492 N N . LYS A 1 188 ? 1.480 15.047 -19.784 1.00 43.75 188 LYS A N 1
ATOM 1493 C CA . LYS A 1 188 ? 2.146 15.654 -20.940 1.00 43.75 188 LYS A CA 1
ATOM 1494 C C . LYS A 1 188 ? 3.399 14.813 -21.164 1.00 43.75 188 LYS A C 1
ATOM 1496 O O . LYS A 1 188 ? 4.274 14.799 -20.297 1.00 43.75 188 LYS A O 1
ATOM 1501 N N . GLY A 1 189 ? 3.433 14.074 -22.275 1.00 44.28 189 GLY A N 1
ATOM 1502 C CA . GLY A 1 189 ? 4.422 13.029 -22.571 1.00 44.28 189 GLY A CA 1
ATOM 1503 C C . GLY A 1 189 ? 5.864 13.530 -22.694 1.00 44.28 189 GLY A C 1
ATOM 1504 O O . GLY A 1 189 ? 6.732 12.808 -23.161 1.00 44.28 189 GLY A O 1
ATOM 1505 N N . GLU A 1 190 ? 6.125 14.768 -22.283 1.00 48.44 190 GLU A N 1
ATOM 1506 C CA . GLU A 1 190 ? 7.438 15.390 -22.239 1.00 48.44 190 GLU A CA 1
ATOM 1507 C C . GLU A 1 190 ? 8.234 14.982 -20.986 1.00 48.44 190 GLU A C 1
ATOM 1509 O O . GLU A 1 190 ? 9.454 15.086 -21.015 1.00 48.44 190 GLU A O 1
ATOM 1514 N N . VAL A 1 191 ? 7.593 14.507 -19.897 1.00 48.22 191 VAL A N 1
ATOM 1515 C CA . VAL A 1 191 ? 8.304 14.242 -18.617 1.00 48.22 191 VAL A CA 1
ATOM 1516 C C . VAL A 1 191 ? 7.981 12.893 -17.948 1.00 48.22 191 VAL A C 1
ATOM 1518 O O . VAL A 1 191 ? 8.830 12.358 -17.239 1.00 48.22 191 VAL A O 1
ATOM 1521 N N . TYR A 1 192 ? 6.804 12.293 -18.163 1.00 50.62 192 TYR A N 1
ATOM 1522 C CA . TYR A 1 192 ? 6.410 11.067 -17.447 1.00 50.62 192 TYR A CA 1
ATOM 1523 C C . TYR A 1 192 ? 5.981 9.933 -18.389 1.00 50.62 192 TYR A C 1
ATOM 1525 O O . TYR A 1 192 ? 4.861 9.876 -18.880 1.00 50.62 192 TYR A O 1
ATOM 1533 N N . PHE A 1 193 ? 6.935 9.021 -18.559 1.00 53.84 193 PHE A N 1
ATOM 1534 C CA . PHE A 1 193 ? 7.016 7.711 -19.218 1.00 53.84 193 PHE A CA 1
ATOM 1535 C C . PHE A 1 193 ? 5.854 6.690 -19.098 1.00 53.84 193 PHE A C 1
ATOM 1537 O O . PHE A 1 193 ? 6.094 5.493 -19.247 1.00 53.84 193 PHE A O 1
ATOM 1544 N N . ILE A 1 194 ? 4.607 7.067 -18.806 1.00 48.66 194 ILE A N 1
ATOM 1545 C CA . ILE A 1 194 ? 3.505 6.092 -18.707 1.00 48.66 194 ILE A CA 1
ATOM 1546 C C . ILE A 1 194 ? 2.249 6.675 -19.357 1.00 48.66 194 ILE A C 1
ATOM 1548 O O . ILE A 1 194 ? 1.525 7.449 -18.740 1.00 48.66 194 ILE A O 1
ATOM 1552 N N . ASP A 1 195 ? 1.980 6.267 -20.600 1.00 47.72 195 ASP A N 1
ATOM 1553 C CA . ASP A 1 195 ? 0.807 6.707 -21.375 1.00 47.72 195 ASP A CA 1
ATOM 1554 C C . ASP A 1 195 ? -0.512 6.174 -20.775 1.00 47.72 195 ASP A C 1
ATOM 1556 O O . ASP A 1 195 ? -1.581 6.757 -20.955 1.00 47.72 195 ASP A O 1
ATOM 1560 N N . LYS A 1 196 ? -0.446 5.059 -20.026 1.00 49.25 196 LYS A N 1
ATOM 1561 C CA . LYS A 1 196 ? -1.568 4.474 -19.279 1.00 49.25 196 LYS A CA 1
ATOM 1562 C C . LYS A 1 196 ? -1.070 3.784 -18.015 1.00 49.25 196 LYS A C 1
ATOM 1564 O O . LYS A 1 196 ? -0.275 2.850 -18.084 1.00 49.25 196 LYS A O 1
ATOM 1569 N N . LEU A 1 197 ? -1.570 4.207 -16.856 1.00 55.38 197 LEU A N 1
ATOM 1570 C CA . LEU A 1 197 ? -1.468 3.415 -15.632 1.00 55.38 197 LEU A CA 1
ATOM 1571 C C . LEU A 1 197 ? -2.356 2.179 -15.808 1.00 55.38 197 LEU A C 1
ATOM 1573 O O . LEU A 1 197 ? -3.570 2.241 -15.610 1.00 55.38 197 LEU A O 1
ATOM 1577 N N . GLU A 1 198 ? -1.764 1.066 -16.239 1.00 54.34 198 GLU A N 1
ATOM 1578 C CA . GLU A 1 198 ? -2.475 -0.205 -16.277 1.00 54.34 198 GLU A CA 1
ATOM 1579 C C . GLU A 1 198 ? -2.837 -0.628 -14.853 1.00 54.34 198 GLU A C 1
ATOM 1581 O O . GLU A 1 198 ? -2.007 -0.735 -13.949 1.00 54.34 198 GLU A O 1
ATOM 1586 N N . HIS A 1 199 ? -4.131 -0.827 -14.648 1.00 56.84 199 HIS A N 1
ATOM 1587 C CA . HIS A 1 199 ? -4.696 -1.094 -13.345 1.00 56.84 199 HIS A CA 1
ATOM 1588 C C . HIS A 1 199 ? -4.615 -2.582 -13.013 1.00 56.84 199 HIS A C 1
ATOM 1590 O O . HIS A 1 199 ? -5.480 -3.369 -13.402 1.00 56.84 199 HIS A O 1
ATOM 1596 N N . TYR A 1 200 ? -3.594 -2.963 -12.250 1.00 65.06 200 TYR A N 1
ATOM 1597 C CA . TYR A 1 200 ? -3.425 -4.332 -11.767 1.00 65.06 200 TYR A CA 1
ATOM 1598 C C . TYR A 1 200 ? -3.890 -4.464 -10.308 1.00 65.06 200 TYR A C 1
ATOM 1600 O O . TYR A 1 200 ? -3.090 -4.515 -9.372 1.00 65.06 200 TYR A O 1
ATOM 1608 N N . ILE A 1 201 ? -5.211 -4.525 -10.088 1.00 69.19 201 ILE A N 1
ATOM 1609 C CA . ILE A 1 201 ? -5.745 -4.973 -8.793 1.00 69.19 201 ILE A CA 1
ATOM 1610 C C . ILE A 1 201 ? -5.664 -6.497 -8.754 1.00 69.19 201 ILE A C 1
ATOM 1612 O O . ILE A 1 201 ? -6.504 -7.206 -9.301 1.00 69.19 201 ILE A O 1
ATOM 1616 N N . SER A 1 202 ? -4.636 -7.002 -8.079 1.00 81.50 202 SER A N 1
ATOM 1617 C CA . SER A 1 202 ? -4.588 -8.403 -7.676 1.00 81.50 202 SER A CA 1
ATOM 1618 C C . SER A 1 202 ? -5.489 -8.614 -6.459 1.00 81.50 202 SER A C 1
ATOM 1620 O O . SER A 1 202 ? -5.383 -7.883 -5.471 1.00 81.50 202 SER A O 1
ATOM 1622 N N . GLY A 1 203 ? -6.336 -9.647 -6.491 1.00 84.94 203 GLY A N 1
ATOM 1623 C CA . GLY A 1 203 ? -7.138 -10.049 -5.330 1.00 84.94 203 GLY A CA 1
ATOM 1624 C C . GLY A 1 203 ? -6.277 -10.358 -4.099 1.00 84.94 203 GLY A C 1
ATOM 1625 O O . GLY A 1 203 ? -6.688 -10.082 -2.975 1.00 84.94 203 GLY A O 1
ATOM 1626 N N . PHE A 1 204 ? -5.041 -10.826 -4.309 1.00 87.94 204 PHE A N 1
ATOM 1627 C CA . PHE A 1 204 ? -4.071 -11.023 -3.234 1.00 87.94 204 PHE A CA 1
ATOM 1628 C C . PHE A 1 204 ? -3.701 -9.702 -2.548 1.00 87.94 204 PHE A C 1
ATOM 1630 O O . PHE A 1 204 ? -3.702 -9.627 -1.323 1.00 87.94 204 PHE A O 1
ATOM 1637 N N . ASN A 1 205 ? -3.467 -8.635 -3.319 1.00 86.62 205 ASN A N 1
ATOM 1638 C CA . ASN A 1 205 ? -3.143 -7.323 -2.755 1.00 86.62 205 ASN A CA 1
ATOM 1639 C C . ASN A 1 205 ? -4.323 -6.752 -1.960 1.00 86.62 205 ASN A C 1
ATOM 1641 O O . ASN A 1 205 ? -4.113 -6.207 -0.881 1.00 86.62 205 ASN A O 1
ATOM 1645 N N . LEU A 1 206 ? -5.560 -6.926 -2.440 1.00 87.75 206 LEU A N 1
ATOM 1646 C CA . LEU A 1 206 ? -6.755 -6.529 -1.684 1.00 87.75 206 LEU A CA 1
ATOM 1647 C C . LEU A 1 206 ? -6.865 -7.280 -0.353 1.00 87.75 206 LEU A C 1
ATOM 1649 O O . LEU A 1 206 ? -7.167 -6.673 0.671 1.00 87.75 206 LEU A O 1
ATOM 1653 N N . LEU A 1 207 ? -6.589 -8.586 -0.357 1.00 90.56 207 LEU A N 1
ATOM 1654 C CA . LEU A 1 207 ? -6.619 -9.410 0.850 1.00 90.56 207 LEU A CA 1
ATOM 1655 C C . LEU A 1 207 ? -5.541 -8.966 1.846 1.00 90.56 207 LEU A C 1
ATOM 1657 O O . LEU A 1 207 ? -5.830 -8.807 3.031 1.00 90.56 207 LEU A O 1
ATOM 1661 N N . VAL A 1 208 ? -4.320 -8.703 1.374 1.00 91.06 208 VAL A N 1
ATOM 1662 C CA . VAL A 1 208 ? -3.229 -8.186 2.214 1.00 91.06 208 VAL A CA 1
ATOM 1663 C C . VAL A 1 208 ? -3.608 -6.840 2.833 1.00 91.06 208 VAL A C 1
ATOM 1665 O O . VAL A 1 208 ? -3.451 -6.670 4.041 1.00 91.06 208 VAL A O 1
ATOM 1668 N N . VAL A 1 209 ? -4.159 -5.905 2.052 1.00 90.19 209 VAL A N 1
ATOM 1669 C CA . VAL A 1 209 ? -4.604 -4.598 2.568 1.00 90.19 209 VAL A CA 1
ATOM 1670 C C . VAL A 1 209 ? -5.706 -4.768 3.613 1.00 90.19 209 VAL A C 1
ATOM 1672 O O . VAL A 1 209 ? -5.629 -4.153 4.677 1.00 90.19 209 VAL A O 1
ATOM 1675 N N . PHE A 1 210 ? -6.679 -5.646 3.363 1.00 91.81 210 PHE A N 1
ATOM 1676 C CA . PHE A 1 210 ? -7.742 -5.952 4.319 1.00 91.81 210 PHE A CA 1
ATOM 1677 C C . PHE A 1 210 ? -7.184 -6.479 5.648 1.00 91.81 210 PHE A C 1
ATOM 1679 O O . PHE A 1 210 ? -7.554 -5.979 6.711 1.00 91.81 210 PHE A O 1
ATOM 1686 N N . LEU A 1 211 ? -6.260 -7.445 5.606 1.00 93.12 211 LEU A N 1
ATOM 1687 C CA . LEU A 1 211 ? -5.644 -8.011 6.810 1.00 93.12 211 LEU A CA 1
ATOM 1688 C C . LEU A 1 211 ? -4.816 -6.980 7.581 1.00 93.12 211 LEU A C 1
ATOM 1690 O O . LEU A 1 211 ? -4.910 -6.913 8.806 1.00 93.12 211 LEU A O 1
ATOM 1694 N N . VAL A 1 212 ? -4.035 -6.154 6.882 1.00 91.75 212 VAL A N 1
ATOM 1695 C CA . VAL A 1 212 ? -3.223 -5.101 7.510 1.00 91.75 212 VAL A CA 1
ATOM 1696 C C . VAL A 1 212 ? -4.115 -4.040 8.158 1.00 91.75 212 VAL A C 1
ATOM 1698 O O . VAL A 1 212 ? -3.873 -3.656 9.302 1.00 91.75 212 VAL A O 1
ATOM 1701 N N . ALA A 1 213 ? -5.181 -3.607 7.480 1.00 90.69 213 ALA A N 1
ATOM 1702 C CA . ALA A 1 213 ? -6.142 -2.650 8.027 1.00 90.69 213 ALA A CA 1
ATOM 1703 C C . ALA A 1 213 ? -6.895 -3.220 9.241 1.00 90.69 213 ALA A C 1
ATOM 1705 O O . ALA A 1 213 ? -7.058 -2.534 10.255 1.00 90.69 213 ALA A O 1
ATOM 1706 N N . ALA A 1 214 ? -7.308 -4.488 9.182 1.00 91.12 214 ALA A N 1
ATOM 1707 C CA . ALA A 1 214 ? -7.943 -5.176 10.303 1.00 91.12 214 ALA A CA 1
ATOM 1708 C C . ALA A 1 214 ? -6.995 -5.294 11.510 1.00 91.12 214 ALA A C 1
ATOM 1710 O O . ALA A 1 214 ? -7.397 -5.016 12.638 1.00 91.12 214 ALA A O 1
ATOM 1711 N N . ALA A 1 215 ? -5.722 -5.631 11.286 1.00 91.50 215 ALA A N 1
ATOM 1712 C CA . ALA A 1 215 ? -4.722 -5.697 12.349 1.00 91.50 215 ALA A CA 1
ATOM 1713 C C . ALA A 1 215 ? -4.459 -4.320 12.981 1.00 91.50 215 ALA A C 1
ATOM 1715 O O . ALA A 1 215 ? -4.455 -4.192 14.206 1.00 91.50 215 ALA A O 1
ATOM 1716 N N . LEU A 1 216 ? -4.296 -3.274 12.164 1.00 89.75 216 LEU A N 1
ATOM 1717 C CA . LEU A 1 216 ? -4.081 -1.904 12.641 1.00 89.75 216 LEU A CA 1
ATOM 1718 C C . LEU A 1 216 ? -5.263 -1.397 13.467 1.00 89.75 216 LEU A C 1
ATOM 1720 O O . LEU A 1 216 ? -5.072 -0.901 14.576 1.00 89.75 216 LEU A O 1
ATOM 1724 N N . THR A 1 217 ? -6.489 -1.561 12.968 1.00 87.75 217 THR A N 1
ATOM 1725 C CA . THR A 1 217 ? -7.695 -1.143 13.698 1.00 87.75 217 THR A CA 1
ATOM 1726 C C . THR A 1 217 ? -7.879 -1.934 14.990 1.00 87.75 217 THR A C 1
ATOM 1728 O O . THR A 1 217 ? -8.196 -1.335 16.015 1.00 87.75 217 THR A O 1
ATOM 1731 N N . ALA A 1 218 ? -7.588 -3.238 14.999 1.00 88.31 218 ALA A N 1
ATOM 1732 C CA . ALA A 1 218 ? -7.594 -4.042 16.219 1.00 88.31 218 ALA A CA 1
ATOM 1733 C C . ALA A 1 218 ? -6.604 -3.506 17.270 1.00 88.31 218 ALA A C 1
ATOM 1735 O O . ALA A 1 218 ? -6.965 -3.362 18.440 1.00 88.31 218 ALA A O 1
ATOM 1736 N N . ILE A 1 219 ? -5.383 -3.143 16.859 1.00 87.75 219 ILE A N 1
ATOM 1737 C CA . ILE A 1 219 ? -4.380 -2.525 17.743 1.00 87.75 219 ILE A CA 1
ATOM 1738 C C . ILE A 1 219 ? -4.888 -1.174 18.268 1.00 87.75 219 ILE A C 1
ATOM 1740 O O . ILE A 1 219 ? -4.831 -0.926 19.476 1.00 87.75 219 ILE A O 1
ATOM 1744 N N . CYS A 1 220 ? -5.439 -0.327 17.395 1.00 85.00 220 CYS A N 1
ATOM 1745 C CA . CYS A 1 220 ? -5.997 0.973 17.772 1.00 85.00 220 CYS A CA 1
ATOM 1746 C C . CYS A 1 220 ? -7.153 0.850 18.772 1.00 85.00 220 CYS A C 1
ATOM 1748 O O . CYS A 1 220 ? -7.201 1.629 19.717 1.00 85.00 220 CYS A O 1
ATOM 1750 N N . VAL A 1 221 ? -8.052 -0.127 18.610 1.00 84.31 221 VAL A N 1
ATOM 1751 C CA . VAL A 1 221 ? -9.198 -0.379 19.510 1.00 84.31 221 VAL A CA 1
ATOM 1752 C C . VAL A 1 221 ? -8.751 -0.988 20.841 1.00 84.31 221 VAL A C 1
ATOM 1754 O O . VAL A 1 221 ? -9.352 -0.738 21.892 1.00 84.31 221 VAL A O 1
ATOM 1757 N N . TRP A 1 222 ? -7.665 -1.760 20.841 1.00 83.75 222 TRP A N 1
ATOM 1758 C CA . TRP A 1 222 ? -7.176 -2.413 22.052 1.00 83.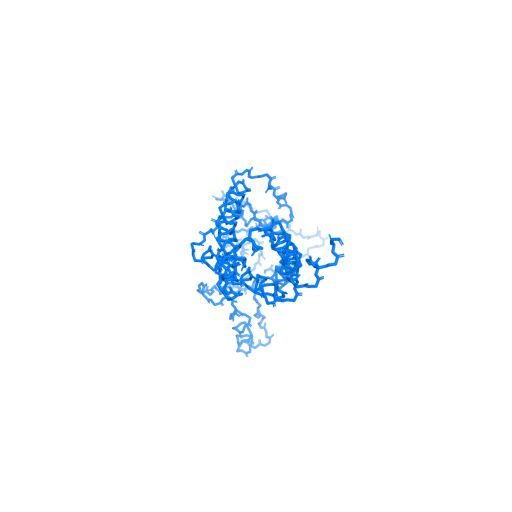75 222 TRP A CA 1
ATOM 1759 C C . TRP A 1 222 ? -6.696 -1.420 23.119 1.00 83.75 222 TRP A C 1
ATOM 1761 O O . TRP A 1 222 ? -6.936 -1.626 24.315 1.00 83.75 222 TRP A O 1
ATOM 1771 N N . ILE A 1 223 ? -6.066 -0.322 22.695 1.00 80.44 223 ILE A N 1
ATOM 1772 C CA . ILE A 1 223 ? -5.540 0.734 23.572 1.00 80.44 223 ILE A CA 1
ATOM 1773 C C . ILE A 1 223 ? -6.649 1.380 24.440 1.00 80.44 223 ILE A C 1
ATOM 1775 O O . ILE A 1 223 ? -6.531 1.325 25.671 1.00 80.44 223 ILE A O 1
ATOM 1779 N N . PRO A 1 224 ? -7.738 1.956 23.882 1.00 72.69 224 PRO A N 1
ATOM 1780 C CA . PRO A 1 224 ? -8.821 2.545 24.668 1.00 72.69 224 PRO A CA 1
ATOM 1781 C C . PRO A 1 224 ? -9.634 1.487 25.419 1.00 72.69 224 PRO A C 1
ATOM 1783 O O . PRO A 1 224 ? -10.013 1.734 26.562 1.00 72.69 224 PRO A O 1
ATOM 1786 N N . SER A 1 225 ? -9.823 0.284 24.860 1.00 73.44 225 SER A N 1
ATOM 1787 C CA . SER A 1 225 ? -10.565 -0.805 25.522 1.00 73.44 225 SER A CA 1
ATOM 1788 C C . SER A 1 225 ? -9.986 -1.164 26.899 1.00 73.44 225 SER A C 1
ATOM 1790 O O . SER A 1 225 ? -10.719 -1.422 27.857 1.00 73.44 225 SER A O 1
ATOM 1792 N N . ARG A 1 226 ? -8.655 -1.101 27.052 1.00 72.06 226 ARG A N 1
ATOM 1793 C CA . ARG A 1 226 ? -7.990 -1.289 28.354 1.00 72.06 226 ARG A CA 1
ATOM 1794 C C . ARG A 1 226 ? -8.196 -0.117 29.318 1.00 72.06 226 ARG A C 1
ATOM 1796 O O . ARG A 1 226 ? -8.187 -0.330 30.531 1.00 72.06 226 ARG A O 1
ATOM 1803 N N . ARG A 1 227 ? -8.406 1.102 28.811 1.00 65.62 227 ARG A N 1
ATOM 1804 C CA . ARG A 1 227 ? -8.661 2.306 29.622 1.00 65.62 227 ARG A CA 1
ATOM 1805 C C . ARG A 1 227 ? -10.100 2.412 30.135 1.00 65.62 227 ARG A C 1
ATOM 1807 O O . ARG A 1 227 ? -10.300 3.079 31.147 1.00 65.62 227 ARG A O 1
ATOM 1814 N N . ILE A 1 228 ? -11.064 1.698 29.539 1.00 62.03 228 ILE A N 1
ATOM 1815 C CA . ILE A 1 228 ? -12.481 1.674 29.970 1.00 62.03 228 ILE A CA 1
ATOM 1816 C C . ILE A 1 228 ? -12.624 1.404 31.479 1.00 62.03 228 ILE A C 1
ATOM 1818 O O . ILE A 1 228 ? -13.441 2.030 32.146 1.00 62.03 228 ILE A O 1
ATOM 1822 N N . ASN A 1 229 ? -11.777 0.545 32.055 1.00 57.94 229 ASN A N 1
ATOM 1823 C CA . ASN A 1 229 ? -11.827 0.226 33.487 1.00 57.94 229 ASN A CA 1
ATOM 1824 C C . ASN A 1 229 ? -11.602 1.421 34.423 1.00 57.94 229 ASN A C 1
ATOM 1826 O O . ASN A 1 229 ? -12.071 1.379 35.556 1.00 57.94 229 ASN A O 1
ATOM 1830 N N . LYS A 1 230 ? -10.866 2.448 33.987 1.00 55.62 230 LYS A N 1
ATOM 1831 C CA . LYS A 1 230 ? -10.551 3.617 34.822 1.00 55.62 230 LYS A CA 1
ATOM 1832 C C . LYS A 1 230 ? -11.578 4.742 34.677 1.00 55.62 230 LYS A C 1
ATOM 1834 O O . LYS A 1 230 ? -11.738 5.525 35.603 1.00 55.62 230 LYS A O 1
ATOM 1839 N N . LEU A 1 231 ? -12.280 4.799 33.544 1.00 52.44 231 LEU A N 1
ATOM 1840 C CA . LEU A 1 231 ? -13.193 5.895 33.202 1.00 52.44 231 LEU A CA 1
ATOM 1841 C C . LEU A 1 231 ? -14.573 5.776 33.874 1.00 52.44 231 LEU A C 1
ATOM 1843 O O . LEU A 1 231 ? -15.254 6.772 34.065 1.00 52.44 231 LEU A O 1
ATOM 1847 N N . GLN A 1 232 ? -14.996 4.574 34.273 1.00 54.81 232 GLN A N 1
ATOM 1848 C CA . GLN A 1 232 ? -16.383 4.329 34.693 1.00 54.81 232 GLN A CA 1
ATOM 1849 C C . GLN A 1 232 ? -16.718 4.553 36.172 1.00 54.81 232 GLN A C 1
ATOM 1851 O O . GLN A 1 232 ? -17.846 4.266 36.560 1.00 54.81 232 GLN A O 1
ATOM 1856 N N . ILE A 1 233 ? -15.780 4.962 37.027 1.00 49.91 233 ILE A N 1
ATOM 1857 C CA . ILE A 1 233 ? -16.087 5.119 38.465 1.00 49.91 233 ILE A CA 1
ATOM 1858 C C . ILE A 1 233 ? -15.877 6.557 38.934 1.00 49.91 233 ILE A C 1
ATOM 1860 O O . ILE A 1 233 ? -16.669 7.051 39.725 1.00 49.91 233 ILE A O 1
ATOM 1864 N N . ILE A 1 234 ? -14.860 7.251 38.422 1.00 51.66 234 ILE A N 1
ATOM 1865 C CA . ILE A 1 234 ? -14.499 8.580 38.934 1.00 51.66 234 ILE A CA 1
ATOM 1866 C C . ILE A 1 234 ? -15.381 9.688 38.333 1.00 51.66 234 ILE A C 1
ATOM 1868 O O . ILE A 1 234 ? -15.770 10.595 39.062 1.00 51.66 234 ILE A O 1
ATOM 1872 N N . ASP A 1 235 ? -15.767 9.600 37.056 1.00 54.88 235 ASP A N 1
ATOM 1873 C CA . ASP A 1 235 ? -16.531 10.679 36.405 1.00 54.88 235 ASP A CA 1
ATOM 1874 C C . ASP A 1 235 ? -18.051 10.569 36.619 1.00 54.88 235 ASP A C 1
ATOM 1876 O O . ASP A 1 235 ? -18.739 11.585 36.676 1.00 54.88 235 ASP A O 1
ATOM 1880 N N . LEU A 1 236 ? -18.578 9.354 36.832 1.00 49.84 236 LEU A N 1
ATOM 1881 C CA . LEU A 1 236 ? -20.004 9.134 37.123 1.00 49.84 236 LEU A CA 1
ATOM 1882 C C . LEU A 1 236 ? -20.433 9.644 38.512 1.00 49.84 236 LEU A C 1
ATOM 1884 O O . LEU A 1 236 ? -21.615 9.892 38.716 1.00 49.84 236 LEU A O 1
ATOM 1888 N N . LEU A 1 237 ? -19.493 9.813 39.451 1.00 48.28 237 LEU A N 1
ATOM 1889 C CA . LEU A 1 237 ? -19.754 10.367 40.789 1.00 48.28 237 LEU A CA 1
ATOM 1890 C C . LEU A 1 237 ? -19.401 11.857 40.917 1.00 48.28 237 LEU A C 1
ATOM 1892 O O . LEU A 1 237 ? -19.766 12.478 41.907 1.00 48.28 237 LEU A O 1
ATOM 1896 N N . ARG A 1 238 ? -18.668 12.427 39.952 1.00 49.81 238 ARG A N 1
ATOM 1897 C CA . ARG A 1 238 ? -18.152 13.805 40.024 1.00 49.81 238 ARG A CA 1
ATOM 1898 C C . ARG A 1 238 ? -19.016 14.829 39.280 1.00 49.81 238 ARG A C 1
ATOM 1900 O O . ARG A 1 238 ? -18.895 16.014 39.562 1.00 49.81 238 ARG A O 1
ATOM 1907 N N . ASN A 1 239 ? -19.871 14.376 38.362 1.00 46.09 239 ASN A N 1
ATOM 1908 C CA . ASN A 1 239 ? -20.788 15.222 37.589 1.00 46.09 239 ASN A CA 1
ATOM 1909 C C . ASN A 1 239 ? -22.270 15.035 37.985 1.00 46.09 239 ASN A C 1
ATOM 1911 O O . ASN A 1 239 ? -23.148 15.199 37.138 1.00 46.09 239 ASN A O 1
ATOM 1915 N N . GLN A 1 240 ? -22.549 14.692 39.248 1.00 42.06 240 GLN A N 1
ATOM 1916 C CA . GLN A 1 240 ? -23.849 14.998 39.860 1.00 42.06 240 GLN A CA 1
ATOM 1917 C C . GLN A 1 240 ? -23.738 16.264 40.699 1.00 42.06 240 GLN A C 1
ATOM 1919 O O . GLN A 1 240 ? -22.750 16.364 41.460 1.00 42.06 240 GLN A O 1
#

pLDDT: mean 76.73, std 13.68, range [42.06, 94.94]

Secondary structure (DSSP, 8-state):
-----TTEETTEE---------------S-HHHHHH-----HHHHHHHTT--S--S----PPPTT-TTTHHHHHHHHHHHH-TTS----SS-HHHHHHHHHHHHHHHHHHHHHHHHHHHHHHHHHHHHHHHTHHHHHHHHHTT--HHHHHHHHHHHHHHHHHHHHHHHHHHHHHHHHHHHHH------TTT---S-------HHHHHHHHHHHHHHHHHHHHHHHHHHHHHHHHTTTT--

Foldseek 3Di:
DDQPPPPQDPVGHDQDDDDDDDPDQDDQLAPVCRVPDDDDDPVVVCVNSVHDPDDPDDDDDDDDPQPVCQVVVLVVVPVVVDPVDRRDDPPPPVVVVVVVVVVVVVVVVVVVVLVVVLVVLLVVLLVVVVVCLVVVVVCVVVPDDPVRVLVVSLVVSLVVLLVVLVVVLVVVVVVLVVVQVVQPPPPVSNPDRPNGPDDDDDPVVSVVSSVVSSVSSVVSNVVVSVVVVVPNPPVVVVPD

Radius of gyration: 32.68 Å; chains: 1; bounding box: 68×36×90 Å

Sequence (240 aa):
LYPQLNRITPMGIYSGEHFLQVVGIYRSGFYEYDRGLIIGTLTDARNILFTNDLYSSVEVRLKSNSIEDVSKLAYQYSLLLGPELTVYPTVSTSLLQTITMQKWLIFIVFCFLVLIAGINVISAVITMIYDKQNEIAVLKTLGASNATIRKVINYQIYFVCLAAIIIGQAFGALLSWFVVKQGFYHLKGEVYFIDKLEHYISGFNLLVVFLVAAALTAICVWIPSRRINKLQIIDLLRNQ